Protein AF-A0A841U5E3-F1 (afdb_monomer_lite)

Secondary structure (DSSP, 8-state):
-HHHHHTS-HHHHHHHHHHHHHHHHHHHHHHHHHHHHHT--HHHHHHHHHHHHHHTTS--S-S--S--TTS-HHHHHHHHHHHHHSSSPPPHHHHHHHHHHHHHTT--HHHHHHHHHT-STT--HHHHHHHHHHHHHHS-HHHHHHHHHHHHTTT---GGG-TTS-GGGTT---HHHHHHHHHHHHHHHHHHHHHHTT-----PPPP-------SSHHHHHHHHHHHHHHHHHHHHHHHHHHHHHHHHHHHHHHHHHHHHHHHTTPPPPHHHHHHHHHHHHHHHHHHHHHHHHHHHHHHHHHHHHTT---TTHHHHHHHHHHHHHHHHHHHHHHHHHHHHHT--

Structure (mmCIF, N/CA/C/O backbone):
data_AF-A0A841U5E3-F1
#
_entry.id   AF-A0A841U5E3-F1
#
loop_
_atom_site.group_PDB
_atom_site.id
_atom_site.type_symbol
_atom_site.label_atom_id
_atom_site.label_alt_id
_atom_site.label_comp_id
_atom_site.label_asym_id
_atom_site.label_entity_id
_atom_site.label_seq_id
_atom_site.pdbx_PDB_ins_code
_atom_site.Cartn_x
_atom_site.Cartn_y
_atom_site.Cartn_z
_atom_site.occupancy
_atom_site.B_iso_or_equiv
_atom_site.auth_seq_id
_atom_site.auth_comp_id
_atom_site.auth_asym_id
_atom_site.auth_atom_id
_atom_site.pdbx_PDB_model_num
ATOM 1 N N . MET A 1 1 ? 34.697 26.092 26.178 1.00 52.22 1 MET A N 1
ATOM 2 C CA . MET A 1 1 ? 33.286 25.764 26.504 1.00 52.22 1 MET A CA 1
ATOM 3 C C . MET A 1 1 ? 33.123 25.073 27.868 1.00 52.22 1 MET A C 1
ATOM 5 O O . MET A 1 1 ? 32.213 25.434 28.601 1.00 52.22 1 MET A O 1
ATOM 9 N N . ILE A 1 2 ? 34.042 24.183 28.271 1.00 61.19 2 ILE A N 1
ATOM 10 C CA . ILE A 1 2 ? 33.990 23.406 29.532 1.00 61.19 2 ILE A CA 1
ATOM 11 C C . ILE A 1 2 ? 34.013 24.279 30.808 1.00 61.19 2 ILE A C 1
ATOM 13 O O . ILE A 1 2 ? 33.273 24.025 31.755 1.00 61.19 2 ILE A O 1
ATOM 17 N N . GLN A 1 3 ? 34.771 25.381 30.827 1.00 68.25 3 GLN A N 1
ATOM 18 C CA . GLN A 1 3 ? 34.867 26.243 32.019 1.00 68.25 3 GLN A CA 1
ATOM 19 C C . GLN A 1 3 ? 33.593 27.051 32.330 1.00 68.25 3 GLN A C 1
ATOM 21 O O . GLN A 1 3 ? 33.355 27.405 33.484 1.00 68.25 3 GLN A O 1
ATOM 26 N N . ARG A 1 4 ? 32.728 27.304 31.336 1.00 60.53 4 ARG A N 1
ATOM 27 C CA . ARG A 1 4 ? 31.440 27.995 31.550 1.00 60.53 4 ARG A CA 1
ATOM 28 C C . ARG A 1 4 ? 30.418 27.104 32.266 1.00 60.53 4 ARG A C 1
ATOM 30 O O . ARG A 1 4 ? 29.518 27.618 32.921 1.00 60.53 4 ARG A O 1
ATOM 37 N N . TRP A 1 5 ? 30.592 25.785 32.192 1.00 55.44 5 TRP A N 1
ATOM 38 C CA . TRP A 1 5 ? 29.673 24.801 32.765 1.00 55.44 5 TRP A CA 1
ATOM 39 C C . TRP A 1 5 ? 29.863 24.617 34.280 1.00 55.44 5 TRP A C 1
ATOM 41 O O . TRP A 1 5 ? 28.912 24.376 35.024 1.00 55.44 5 TRP A O 1
ATOM 51 N N . LEU A 1 6 ? 31.084 24.841 34.775 1.00 68.56 6 LEU A N 1
ATOM 52 C CA . LEU A 1 6 ? 31.412 24.697 36.195 1.00 68.56 6 LEU A CA 1
ATOM 53 C C . LEU A 1 6 ? 30.751 25.764 37.085 1.00 68.56 6 LEU A C 1
ATOM 55 O O . LEU A 1 6 ? 30.459 25.467 38.243 1.00 68.56 6 LEU A O 1
ATOM 59 N N . ARG A 1 7 ? 30.425 26.948 36.541 1.00 72.88 7 ARG A N 1
ATOM 60 C CA . ARG A 1 7 ? 29.798 28.068 37.276 1.00 72.88 7 ARG A CA 1
ATOM 61 C C . ARG A 1 7 ? 28.269 28.005 37.392 1.00 72.88 7 ARG A C 1
ATOM 63 O O . ARG A 1 7 ? 27.669 28.898 37.987 1.00 72.88 7 ARG A O 1
ATOM 70 N N . LEU A 1 8 ? 27.612 26.987 36.839 1.00 62.94 8 LEU A N 1
ATOM 71 C CA . LEU A 1 8 ? 26.162 26.841 36.986 1.00 62.94 8 LEU A CA 1
ATOM 72 C C . LEU A 1 8 ? 25.808 26.385 38.411 1.00 62.94 8 LEU A C 1
ATOM 74 O O . LEU A 1 8 ? 26.402 25.439 38.933 1.00 62.94 8 LEU A O 1
ATOM 78 N N . LYS A 1 9 ? 24.829 27.061 39.032 1.00 77.56 9 LYS A N 1
ATOM 79 C CA . LYS A 1 9 ? 24.280 26.698 40.350 1.00 77.56 9 LYS A CA 1
ATOM 80 C C . LYS A 1 9 ? 23.845 25.228 40.352 1.00 77.56 9 LYS A C 1
ATOM 82 O O . LYS A 1 9 ? 23.283 24.752 39.366 1.00 77.56 9 LYS A O 1
ATOM 87 N N . THR A 1 10 ? 24.066 24.535 41.465 1.00 74.00 10 THR A N 1
ATOM 88 C CA . THR A 1 10 ? 23.835 23.089 41.652 1.00 74.00 10 THR A CA 1
ATOM 89 C C . THR A 1 10 ? 22.442 22.637 41.209 1.00 74.00 10 THR A C 1
ATOM 91 O O . THR A 1 10 ? 22.313 21.594 40.577 1.00 74.00 10 THR A O 1
ATOM 94 N N . TRP A 1 11 ? 21.418 23.467 41.417 1.00 54.03 11 TRP A N 1
ATOM 95 C CA . TRP A 1 11 ? 20.050 23.173 40.982 1.00 54.03 11 TRP A CA 1
ATOM 96 C C . TRP A 1 11 ? 19.881 23.126 39.450 1.00 54.03 11 TRP A C 1
ATOM 98 O O . TRP A 1 11 ? 19.191 22.254 38.936 1.00 54.03 11 TRP A O 1
ATOM 108 N N . LYS A 1 12 ? 20.597 23.974 38.694 1.00 60.25 12 LYS A N 1
ATOM 109 C CA . LYS A 1 12 ? 20.579 23.939 37.219 1.00 60.25 12 LYS A CA 1
ATOM 110 C C . LYS A 1 12 ? 21.328 22.729 36.651 1.00 60.25 12 LYS A C 1
ATOM 112 O O . LYS A 1 12 ? 21.011 22.277 35.561 1.00 60.25 12 LYS A O 1
ATOM 117 N N . LYS A 1 13 ? 22.310 22.179 37.375 1.00 67.56 13 LYS A N 1
ATOM 118 C CA . LYS A 1 13 ? 23.004 20.944 36.959 1.00 67.56 13 LYS A CA 1
ATOM 119 C C . LYS A 1 13 ? 22.079 19.724 37.060 1.00 67.56 13 LYS A C 1
ATOM 121 O O . LYS A 1 13 ? 22.126 18.857 36.195 1.00 67.56 13 LYS A O 1
ATOM 126 N N . TRP A 1 14 ? 21.190 19.707 38.055 1.00 68.94 14 TRP A N 1
ATOM 127 C CA . TRP A 1 14 ? 20.169 18.668 38.214 1.00 68.94 14 TRP A CA 1
ATOM 128 C C . TRP A 1 14 ? 19.092 18.710 37.121 1.00 68.94 14 TRP A C 1
ATOM 130 O O . TRP A 1 14 ? 18.753 17.670 36.564 1.00 68.94 14 TRP A O 1
ATOM 140 N N . THR A 1 15 ? 18.603 19.897 36.743 1.00 64.69 15 THR A N 1
ATOM 141 C CA . THR A 1 15 ? 17.564 20.013 35.701 1.00 64.69 15 THR A CA 1
ATOM 142 C C . THR A 1 15 ? 18.056 19.576 34.319 1.00 64.69 15 THR A C 1
ATOM 144 O O . THR A 1 15 ? 17.307 18.928 33.593 1.00 64.69 15 THR A O 1
ATOM 147 N N . PHE A 1 16 ? 19.319 19.851 33.964 1.00 65.50 16 PHE A N 1
ATOM 148 C CA . PHE A 1 16 ? 19.911 19.351 32.714 1.00 65.50 16 PHE A CA 1
ATOM 149 C C . PHE A 1 16 ? 20.134 17.830 32.722 1.00 65.50 16 PHE A C 1
ATOM 151 O O . PHE A 1 16 ? 19.947 17.192 31.689 1.00 65.50 16 PHE A O 1
ATOM 158 N N . GLY A 1 17 ? 20.477 17.236 33.871 1.00 72.69 17 GLY A N 1
ATOM 159 C CA . GLY A 1 17 ? 20.612 15.780 34.000 1.00 72.69 17 GLY A CA 1
ATOM 160 C C . GLY A 1 17 ? 19.279 15.046 33.826 1.00 72.69 17 GLY A C 1
ATOM 161 O O . GLY A 1 17 ? 19.200 14.080 33.072 1.00 72.69 17 GLY A O 1
ATOM 162 N N . ILE A 1 18 ? 18.215 15.550 34.460 1.00 70.62 18 ILE A N 1
ATOM 163 C CA . ILE A 1 18 ? 16.866 14.969 34.358 1.00 70.62 18 ILE A CA 1
ATOM 164 C C . ILE A 1 18 ? 16.288 15.166 32.950 1.00 70.62 18 ILE A C 1
ATOM 166 O O . ILE A 1 18 ? 15.746 14.226 32.377 1.00 70.62 18 ILE A O 1
ATOM 170 N N . SER A 1 19 ? 16.457 16.352 32.355 1.00 59.66 19 SER A N 1
ATOM 171 C CA . SER A 1 19 ? 16.044 16.621 30.970 1.00 59.66 19 SER A CA 1
ATOM 172 C C . SER A 1 19 ? 16.720 15.675 29.968 1.00 59.66 19 SER A C 1
ATOM 174 O O . SER A 1 19 ? 16.049 15.170 29.069 1.00 59.66 19 SER A O 1
ATOM 176 N N . GLY A 1 20 ? 18.014 15.384 30.146 1.00 77.62 20 GLY A N 1
ATOM 177 C CA . GLY A 1 20 ? 18.736 14.423 29.309 1.00 77.62 20 GLY A CA 1
ATOM 178 C C . GLY A 1 20 ? 18.230 12.987 29.468 1.00 77.62 20 GLY A C 1
ATOM 179 O O . GLY A 1 20 ? 18.060 12.289 28.472 1.00 77.62 20 GLY A O 1
ATOM 180 N N . LEU A 1 21 ? 17.927 12.561 30.700 1.00 75.31 21 LEU A N 1
ATOM 181 C CA . LEU A 1 21 ? 17.380 11.228 30.975 1.00 75.31 21 LEU A CA 1
ATOM 182 C C . LEU A 1 21 ? 15.982 11.047 30.359 1.00 75.31 21 LEU A C 1
ATOM 184 O O . LEU A 1 21 ? 15.714 10.021 29.740 1.00 75.31 21 LEU A O 1
ATOM 188 N N . ILE A 1 22 ? 15.113 12.059 30.473 1.00 70.75 22 ILE A N 1
ATOM 189 C CA . ILE A 1 22 ? 13.768 12.040 29.878 1.00 70.75 22 ILE A CA 1
ATOM 190 C C . ILE A 1 22 ? 13.859 11.960 28.351 1.00 70.75 22 ILE A C 1
ATOM 192 O O . ILE A 1 22 ? 13.162 11.147 27.751 1.00 70.75 22 ILE A O 1
ATOM 196 N N . ALA A 1 23 ? 14.748 12.735 27.719 1.00 75.62 23 ALA A N 1
ATOM 197 C CA . ALA A 1 23 ? 14.950 12.677 26.271 1.00 75.62 23 ALA A CA 1
ATOM 198 C C . ALA A 1 23 ? 15.438 11.292 25.804 1.00 75.62 23 ALA A C 1
ATOM 200 O O . ALA A 1 23 ? 14.992 10.800 24.769 1.00 75.62 23 ALA A O 1
ATOM 201 N N . LEU A 1 24 ? 16.306 10.637 26.582 1.00 81.25 24 LEU A N 1
ATOM 202 C CA . LEU A 1 24 ? 16.831 9.305 26.271 1.00 81.25 24 LEU A CA 1
ATOM 203 C C . LEU A 1 24 ? 15.755 8.217 26.432 1.00 81.25 24 LEU A C 1
ATOM 205 O O . LEU A 1 24 ? 15.632 7.355 25.566 1.00 81.25 24 LEU A O 1
ATOM 209 N N . ILE A 1 25 ? 14.919 8.300 27.474 1.00 80.69 25 ILE A N 1
ATOM 210 C CA . ILE A 1 25 ? 13.751 7.419 27.655 1.00 80.69 25 ILE A CA 1
ATOM 211 C C . ILE A 1 25 ? 12.755 7.604 26.506 1.00 80.69 25 ILE A C 1
ATOM 213 O O . ILE A 1 25 ? 12.271 6.618 25.959 1.00 80.69 25 ILE A O 1
ATOM 217 N N . PHE A 1 26 ? 12.485 8.846 26.096 1.00 75.69 26 PHE A N 1
ATOM 218 C CA . PHE A 1 26 ? 11.591 9.123 24.971 1.00 75.69 26 PHE A CA 1
ATOM 219 C C . PHE A 1 26 ? 12.136 8.536 23.665 1.00 75.69 26 PHE A C 1
ATOM 221 O O . PHE A 1 26 ? 11.398 7.909 22.912 1.00 75.69 26 PHE A O 1
ATOM 228 N N . LEU A 1 27 ? 13.444 8.661 23.424 1.00 78.25 27 LEU A N 1
ATOM 229 C CA . LEU A 1 27 ? 14.106 8.092 22.252 1.00 78.25 27 LEU A CA 1
ATOM 230 C C . LEU A 1 27 ? 14.071 6.554 22.275 1.00 78.25 27 LEU A C 1
ATOM 232 O O . LEU A 1 27 ? 13.813 5.937 21.244 1.00 78.25 27 LEU A O 1
ATOM 236 N N . PHE A 1 28 ? 14.235 5.933 23.447 1.00 82.19 28 PHE A N 1
ATOM 237 C CA . PHE A 1 28 ? 14.100 4.485 23.614 1.00 82.19 28 PHE A CA 1
ATOM 238 C C . PHE A 1 28 ? 12.657 4.010 23.398 1.00 82.19 28 PHE A C 1
ATOM 240 O O . PHE A 1 28 ? 12.450 3.007 22.725 1.00 82.19 28 PHE A O 1
ATOM 247 N N . LEU A 1 29 ? 11.657 4.746 23.897 1.00 71.06 29 LEU A N 1
ATOM 248 C CA . LEU A 1 29 ? 10.241 4.453 23.657 1.00 71.06 29 LEU A CA 1
ATOM 249 C C . LEU A 1 29 ? 9.882 4.585 22.176 1.00 71.06 29 LEU A C 1
ATOM 251 O O . LEU A 1 29 ? 9.187 3.722 21.658 1.00 71.06 29 LEU A O 1
ATOM 255 N N . VAL A 1 30 ? 10.392 5.603 21.477 1.00 69.19 30 VAL A N 1
ATOM 256 C CA . VAL A 1 30 ? 10.184 5.773 20.030 1.00 69.19 30 VAL A CA 1
ATOM 257 C C . VAL A 1 30 ? 10.854 4.645 19.242 1.00 69.19 30 VAL A C 1
ATOM 259 O O . VAL A 1 30 ? 10.220 4.076 18.359 1.00 69.19 30 VAL A O 1
ATOM 262 N N . ILE A 1 31 ? 12.095 4.263 19.573 1.00 73.50 31 ILE A N 1
ATOM 263 C CA . ILE A 1 31 ? 12.766 3.109 18.949 1.00 73.50 31 ILE A CA 1
ATOM 264 C C . ILE A 1 31 ? 11.992 1.819 19.227 1.00 73.50 31 ILE A C 1
ATOM 266 O O . ILE A 1 31 ? 11.755 1.048 18.303 1.00 73.50 31 ILE A O 1
ATOM 270 N N . PHE A 1 32 ? 11.562 1.599 20.471 1.00 73.50 32 PHE A N 1
ATOM 271 C CA . PHE A 1 32 ? 10.773 0.436 20.861 1.00 73.50 32 PHE A CA 1
ATOM 272 C C . PHE A 1 32 ? 9.432 0.394 20.128 1.00 73.50 32 PHE A C 1
ATOM 274 O O . PHE A 1 32 ? 9.034 -0.669 19.677 1.00 73.50 32 PHE A O 1
ATOM 281 N N . PHE A 1 33 ? 8.756 1.531 19.946 1.00 61.09 33 PHE A N 1
ATOM 282 C CA . PHE A 1 33 ? 7.486 1.603 19.224 1.00 61.09 33 PHE A CA 1
ATOM 283 C C . PHE A 1 33 ? 7.669 1.389 17.717 1.00 61.09 33 PHE A C 1
ATOM 285 O O . PHE A 1 33 ? 6.914 0.635 17.118 1.00 61.09 33 PHE A O 1
ATOM 292 N N . ILE A 1 34 ? 8.711 1.972 17.109 1.00 57.03 34 ILE A N 1
ATOM 293 C CA . ILE A 1 34 ? 9.091 1.700 15.711 1.00 57.03 34 ILE A CA 1
ATOM 294 C C . ILE A 1 34 ? 9.432 0.216 15.527 1.00 57.03 34 ILE A C 1
ATOM 296 O O . ILE A 1 34 ? 9.079 -0.368 14.505 1.00 57.03 34 ILE A O 1
ATOM 300 N N . TYR A 1 35 ? 10.088 -0.397 16.514 1.00 67.62 35 TYR A N 1
ATOM 301 C CA . TYR A 1 35 ? 10.357 -1.830 16.530 1.00 67.62 35 TYR A CA 1
ATOM 302 C C . TYR A 1 35 ? 9.049 -2.629 16.628 1.00 67.62 35 TYR A C 1
ATOM 304 O O . TYR A 1 35 ? 8.782 -3.440 15.755 1.00 67.62 35 TYR A O 1
ATOM 312 N N . ARG A 1 36 ? 8.174 -2.313 17.593 1.00 61.09 36 ARG A N 1
ATOM 313 C CA . ARG A 1 36 ? 6.872 -2.972 17.819 1.00 61.09 36 ARG A CA 1
ATOM 314 C C . ARG A 1 36 ? 5.920 -2.879 16.629 1.00 61.09 36 ARG A C 1
ATOM 316 O O . ARG A 1 36 ? 5.204 -3.830 16.358 1.00 61.09 36 ARG A O 1
ATOM 323 N N . VAL A 1 37 ? 5.889 -1.739 15.939 1.00 52.59 37 VAL A N 1
ATOM 324 C CA . VAL A 1 37 ? 5.045 -1.531 14.751 1.00 52.59 37 VAL A CA 1
ATOM 325 C C . VAL A 1 37 ? 5.617 -2.259 13.533 1.00 52.59 37 VAL A C 1
ATOM 327 O O . VAL A 1 37 ? 4.855 -2.724 12.693 1.00 52.59 37 VAL A O 1
ATOM 330 N N . LYS A 1 38 ? 6.944 -2.425 13.452 1.00 54.72 38 LYS A N 1
ATOM 331 C CA . LYS A 1 38 ? 7.572 -3.310 12.459 1.00 54.72 38 LYS A CA 1
ATOM 332 C C . LYS A 1 38 ? 7.410 -4.797 12.776 1.00 54.72 38 LYS A C 1
ATOM 334 O O . LYS A 1 38 ? 7.544 -5.603 11.865 1.00 54.72 38 LYS A O 1
ATOM 339 N N . THR A 1 39 ? 7.139 -5.148 14.030 1.00 52.00 39 THR A N 1
ATOM 340 C CA . THR A 1 39 ? 6.925 -6.524 14.490 1.00 52.00 39 THR A CA 1
ATOM 341 C C . THR A 1 39 ? 5.461 -6.757 14.864 1.00 52.00 39 THR A C 1
ATOM 343 O O . THR A 1 39 ? 5.170 -7.263 15.948 1.00 52.00 39 THR A O 1
ATOM 346 N N . VAL A 1 40 ? 4.516 -6.401 13.987 1.00 59.00 40 VAL A N 1
ATOM 347 C CA . VAL A 1 40 ? 3.351 -7.290 13.856 1.00 59.00 40 VAL A CA 1
ATOM 348 C C . VAL A 1 40 ? 3.963 -8.595 13.363 1.00 59.00 40 VAL A C 1
ATOM 350 O O . VAL A 1 40 ? 4.380 -8.671 12.207 1.00 59.00 40 VAL A O 1
ATOM 353 N N . ASP A 1 41 ? 4.216 -9.527 14.282 1.00 68.06 41 ASP A N 1
ATOM 354 C CA . ASP A 1 41 ? 4.971 -10.734 13.980 1.00 68.06 41 ASP A CA 1
ATOM 355 C C . ASP A 1 41 ? 4.113 -11.569 13.034 1.00 68.06 41 ASP A C 1
ATOM 357 O O . ASP A 1 41 ? 3.190 -12.265 13.445 1.00 68.06 41 ASP A O 1
ATOM 361 N N . LEU A 1 42 ? 4.411 -11.488 11.734 1.00 78.44 42 LEU A N 1
ATOM 362 C CA . LEU A 1 42 ? 3.838 -12.389 10.733 1.00 78.44 42 LEU A CA 1
ATOM 363 C C . LEU A 1 42 ? 4.006 -13.843 11.186 1.00 78.44 42 LEU A C 1
ATOM 365 O O . LEU A 1 42 ? 3.138 -14.668 10.939 1.00 78.44 42 LEU A O 1
ATOM 369 N N . ASP A 1 43 ? 5.095 -14.125 11.905 1.00 78.56 43 ASP A N 1
ATOM 370 C CA . ASP A 1 43 ? 5.373 -15.424 12.498 1.00 78.56 43 ASP A CA 1
ATOM 371 C C . ASP A 1 43 ? 4.360 -15.781 13.621 1.00 78.56 43 ASP A C 1
ATOM 373 O O . ASP A 1 43 ? 3.972 -16.942 13.725 1.00 78.56 43 ASP A O 1
ATOM 377 N N . GLU A 1 44 ? 3.861 -14.816 14.409 1.00 83.31 44 GLU A N 1
ATOM 378 C CA . GLU A 1 44 ? 2.793 -15.014 15.410 1.00 83.31 44 GLU A CA 1
ATOM 379 C C . GLU A 1 44 ? 1.436 -15.259 14.739 1.00 83.31 44 GLU A C 1
ATOM 381 O O . GLU A 1 44 ? 0.748 -16.211 15.106 1.00 83.31 44 GLU A O 1
ATOM 386 N N . ILE A 1 45 ? 1.089 -14.474 13.710 1.00 78.94 45 ILE A N 1
ATOM 387 C CA . ILE A 1 45 ? -0.135 -14.672 12.912 1.00 78.94 45 ILE A CA 1
ATOM 388 C C . ILE A 1 45 ? -0.119 -16.072 12.277 1.00 78.94 45 ILE A C 1
ATOM 390 O O . ILE A 1 45 ? -1.051 -16.857 12.449 1.00 78.94 45 ILE A O 1
ATOM 394 N N . ILE A 1 46 ? 0.974 -16.438 11.600 1.00 80.88 46 ILE A N 1
ATOM 395 C CA . ILE A 1 46 ? 1.132 -17.763 10.984 1.00 80.88 46 ILE A CA 1
ATOM 396 C C . ILE A 1 46 ? 1.046 -18.869 12.046 1.00 80.88 46 ILE A C 1
ATOM 398 O O . ILE A 1 46 ? 0.349 -19.864 11.840 1.00 80.88 46 ILE A O 1
ATOM 402 N N . ALA A 1 47 ? 1.720 -18.713 13.190 1.00 83.50 47 ALA A N 1
ATOM 403 C CA . ALA A 1 47 ? 1.688 -19.704 14.263 1.00 83.50 47 ALA A CA 1
ATOM 404 C C . ALA A 1 47 ? 0.275 -19.893 14.835 1.00 83.50 47 ALA A C 1
ATOM 406 O O . ALA A 1 47 ? -0.171 -21.032 14.986 1.00 83.50 47 ALA A O 1
ATOM 407 N N . LYS A 1 48 ? -0.448 -18.798 15.096 1.00 84.25 48 LYS A N 1
ATOM 408 C CA . LYS A 1 48 ? -1.830 -18.811 15.588 1.00 84.25 48 LYS A CA 1
ATOM 409 C C . LYS A 1 48 ? -2.752 -19.596 14.648 1.00 84.25 48 LYS A C 1
ATOM 411 O O . LYS A 1 48 ? -3.479 -20.484 15.097 1.00 84.25 48 LYS A O 1
ATOM 416 N N . HIS A 1 49 ? -2.674 -19.343 13.341 1.00 80.00 49 HIS A N 1
ATOM 417 C CA . HIS A 1 49 ? -3.537 -20.010 12.359 1.00 80.00 49 HIS A CA 1
ATOM 418 C C . HIS A 1 49 ? -3.148 -21.463 12.074 1.00 80.00 49 HIS A C 1
ATOM 420 O O . HIS A 1 49 ? -4.023 -22.317 11.896 1.00 80.00 49 HIS A O 1
ATOM 426 N N . ASN A 1 50 ? -1.856 -21.788 12.113 1.00 79.06 50 ASN A N 1
ATOM 427 C CA . ASN A 1 50 ? -1.400 -23.167 11.942 1.00 79.06 50 ASN A CA 1
ATOM 428 C C . ASN A 1 50 ? -1.837 -24.068 13.112 1.00 79.06 50 ASN A C 1
ATOM 430 O O . ASN A 1 50 ? -2.178 -25.229 12.892 1.00 79.06 50 ASN A O 1
ATOM 434 N N . VAL A 1 51 ? -1.876 -23.541 14.343 1.00 77.44 51 VAL A N 1
ATOM 435 C CA . VAL A 1 51 ? -2.348 -24.284 15.527 1.00 77.44 51 VAL A CA 1
ATOM 436 C C . VAL A 1 51 ? -3.862 -24.517 15.470 1.00 77.44 51 VAL A C 1
ATOM 438 O O . VAL A 1 51 ? -4.317 -25.637 15.704 1.00 77.44 51 VAL A O 1
ATOM 441 N N . ASN A 1 52 ? -4.643 -23.504 15.086 1.00 65.25 52 ASN A N 1
ATOM 442 C CA . ASN A 1 52 ? -6.104 -23.614 15.007 1.00 65.25 52 ASN A CA 1
ATOM 443 C C . ASN A 1 52 ? -6.576 -24.556 13.888 1.00 65.25 52 ASN A C 1
ATOM 445 O O . ASN A 1 52 ? -7.572 -25.260 14.054 1.00 65.25 52 ASN A O 1
ATOM 449 N N . THR A 1 53 ? -5.835 -24.635 12.779 1.00 63.78 53 THR A N 1
ATOM 450 C CA . THR A 1 53 ? -6.135 -25.569 11.679 1.00 63.78 53 THR A CA 1
ATOM 451 C C . THR A 1 53 ? -6.015 -27.035 12.119 1.00 63.78 53 THR A C 1
ATOM 453 O O . THR A 1 53 ? -6.760 -27.883 11.637 1.00 63.78 53 THR A O 1
ATOM 456 N N . ALA A 1 54 ? -5.122 -27.345 13.066 1.00 63.09 54 ALA A N 1
ATOM 457 C CA . ALA A 1 54 ? -4.938 -28.703 13.579 1.00 63.09 54 ALA A CA 1
ATOM 458 C C . ALA A 1 54 ? -5.966 -29.109 14.656 1.00 63.09 54 ALA A C 1
ATOM 460 O O . ALA A 1 54 ? -6.151 -30.302 14.891 1.00 63.09 54 ALA A O 1
ATOM 461 N N . ALA A 1 55 ? -6.621 -28.143 15.310 1.00 61.59 55 ALA A N 1
ATOM 462 C CA . ALA A 1 55 ? -7.514 -28.388 16.446 1.00 61.59 55 ALA A CA 1
ATOM 463 C C . ALA A 1 55 ? -9.015 -28.445 16.084 1.00 61.59 55 ALA A C 1
ATOM 465 O O . ALA A 1 55 ? -9.792 -29.022 16.836 1.00 61.59 55 ALA A O 1
ATOM 466 N N . ASN A 1 56 ? -9.435 -27.894 14.939 1.00 53.12 56 ASN A N 1
ATOM 467 C CA . ASN A 1 56 ? -10.853 -27.660 14.611 1.00 53.12 56 ASN A CA 1
ATOM 468 C C . ASN A 1 56 ? -11.505 -28.710 13.683 1.00 53.12 56 ASN A C 1
ATOM 470 O O . ASN A 1 56 ? -12.191 -28.350 12.726 1.00 53.12 56 ASN A O 1
ATOM 474 N N . ILE A 1 57 ? -11.326 -30.011 13.945 1.00 54.66 57 ILE A N 1
ATOM 475 C CA . ILE A 1 57 ? -12.061 -31.063 13.202 1.00 54.66 57 ILE A CA 1
ATOM 476 C C . ILE A 1 57 ? -13.344 -31.525 13.922 1.00 54.66 57 ILE A C 1
ATOM 478 O O . ILE A 1 57 ? -14.216 -32.098 13.276 1.00 54.66 57 ILE A O 1
ATOM 482 N N . GLU A 1 58 ? -13.555 -31.209 15.201 1.00 54.75 58 GLU A N 1
ATOM 483 C CA . GLU A 1 58 ? -14.749 -31.659 15.934 1.00 54.75 58 GLU A CA 1
ATOM 484 C C . GLU A 1 58 ? -15.189 -30.622 16.983 1.00 54.75 58 GLU A C 1
ATOM 486 O O . GLU A 1 58 ? -14.777 -30.735 18.130 1.00 54.75 58 GLU A O 1
ATOM 491 N N . ASP A 1 59 ? -16.003 -29.611 16.639 1.00 46.81 59 ASP A N 1
ATOM 492 C CA . ASP A 1 59 ? -16.884 -29.005 17.657 1.00 46.81 59 ASP A CA 1
ATOM 493 C C . ASP A 1 59 ? -18.083 -28.218 17.094 1.00 46.81 59 ASP A C 1
ATOM 495 O O . ASP A 1 59 ? -18.050 -27.648 16.003 1.00 46.81 59 ASP A O 1
ATOM 499 N N . ASP A 1 60 ? -19.145 -28.245 17.892 1.00 50.75 60 ASP A N 1
ATOM 500 C CA . ASP A 1 60 ? -20.556 -27.960 17.641 1.00 50.75 60 ASP A CA 1
ATOM 501 C C . ASP A 1 60 ? -20.859 -26.456 17.433 1.00 50.75 60 ASP A C 1
ATOM 503 O O . ASP A 1 60 ? -20.460 -25.588 18.215 1.00 50.75 60 ASP A O 1
ATOM 507 N N . SER A 1 61 ? -21.580 -26.119 16.359 1.00 50.56 61 SER A N 1
ATOM 508 C CA . SER A 1 61 ? -21.635 -24.773 15.765 1.00 50.56 61 SER A CA 1
ATOM 509 C C . SER A 1 61 ? -22.698 -23.819 16.339 1.00 50.56 61 SER A C 1
ATOM 511 O O . SER A 1 61 ? -23.242 -23.020 15.576 1.00 50.56 61 SER A O 1
ATOM 513 N N . ASP A 1 62 ? -23.038 -23.879 17.632 1.00 54.03 62 ASP A N 1
ATOM 514 C CA . ASP A 1 62 ? -24.277 -23.225 18.113 1.00 54.03 62 ASP A CA 1
ATOM 515 C C . ASP A 1 62 ? -24.146 -22.250 19.303 1.00 54.03 62 ASP A C 1
ATOM 517 O O . ASP A 1 62 ? -25.146 -21.917 19.933 1.00 54.03 62 ASP A O 1
ATOM 521 N N . SER A 1 63 ? -22.949 -21.745 19.655 1.00 49.81 63 SER A N 1
ATOM 522 C CA . SER A 1 63 ? -22.822 -20.971 20.916 1.00 49.81 63 SER A CA 1
ATOM 523 C C . SER A 1 63 ? -21.918 -19.730 20.975 1.00 49.81 63 SER A C 1
ATOM 525 O O . SER A 1 63 ? -21.545 -19.323 22.076 1.00 49.81 63 SER A O 1
ATOM 527 N N . LYS A 1 64 ? -21.607 -19.036 19.870 1.00 51.16 64 LYS A N 1
ATOM 528 C CA . LYS A 1 64 ? -20.931 -17.719 19.960 1.00 51.16 64 LYS A CA 1
ATOM 529 C C . LYS A 1 64 ? -21.410 -16.724 18.904 1.00 51.16 64 LYS A C 1
ATOM 531 O O . LYS A 1 64 ? -20.896 -16.706 17.795 1.00 51.16 64 LYS A O 1
ATOM 536 N N . LYS A 1 65 ? -22.371 -15.870 19.274 1.00 52.16 65 LYS A N 1
ATOM 537 C CA . LYS A 1 65 ? -22.819 -14.723 18.459 1.00 52.16 65 LYS A CA 1
ATOM 538 C C . LYS A 1 65 ? -22.586 -13.344 19.093 1.00 52.16 65 LYS A C 1
ATOM 540 O O . LYS A 1 65 ? -22.840 -12.346 18.437 1.00 52.16 65 LYS A O 1
ATOM 545 N N . ASP A 1 66 ? -22.051 -13.270 20.314 1.00 54.22 66 ASP A N 1
ATOM 546 C CA . ASP A 1 66 ? -22.057 -12.019 21.097 1.00 54.22 66 ASP A CA 1
ATOM 547 C C . ASP A 1 66 ? -20.672 -11.389 21.344 1.00 54.22 66 ASP A C 1
ATOM 549 O O . ASP A 1 66 ? -20.517 -10.578 22.255 1.00 54.22 66 ASP A O 1
ATOM 553 N N . GLN A 1 67 ? -19.645 -11.726 20.553 1.00 52.81 67 GLN A N 1
ATOM 554 C CA . GLN A 1 67 ? -18.281 -11.205 20.759 1.00 52.81 67 GLN A CA 1
ATOM 555 C C . GLN A 1 67 ? -17.736 -10.327 19.614 1.00 52.81 67 GLN A C 1
ATOM 557 O O . GLN A 1 67 ? -16.529 -10.156 19.501 1.00 52.81 67 GLN A O 1
ATOM 562 N N . ASP A 1 68 ? -18.617 -9.725 18.806 1.00 54.62 68 ASP A N 1
ATOM 563 C CA . ASP A 1 68 ? -18.267 -9.028 17.549 1.00 54.62 68 ASP A CA 1
ATOM 564 C C . ASP A 1 68 ? -18.068 -7.494 17.666 1.00 54.62 68 ASP A C 1
ATOM 566 O O . ASP A 1 68 ? -17.927 -6.788 16.670 1.00 54.62 68 ASP A O 1
ATOM 570 N N . SER A 1 69 ? -18.048 -6.915 18.872 1.00 58.31 69 SER A N 1
ATOM 571 C CA . SER A 1 69 ? -18.172 -5.453 19.038 1.00 58.31 69 SER A CA 1
ATOM 572 C C . SER A 1 69 ? -16.899 -4.622 18.804 1.00 58.31 69 SER A C 1
ATOM 574 O O . SER A 1 69 ? -16.916 -3.424 19.074 1.00 58.31 69 SER A O 1
ATOM 576 N N . ASN A 1 70 ? -15.787 -5.212 18.354 1.00 69.62 70 ASN A N 1
ATOM 577 C CA . ASN A 1 70 ? -14.502 -4.498 18.249 1.00 69.62 70 ASN A CA 1
ATOM 578 C C . ASN A 1 70 ? -13.992 -4.296 16.816 1.00 69.62 70 ASN A C 1
ATOM 580 O O . ASN A 1 70 ? -12.872 -3.811 16.638 1.00 69.62 70 ASN A O 1
ATOM 584 N N . ILE A 1 71 ? -14.784 -4.627 15.794 1.00 73.31 71 ILE A N 1
ATOM 585 C CA . ILE A 1 71 ? -14.381 -4.404 14.403 1.00 73.31 71 ILE A CA 1
ATOM 586 C C . ILE A 1 71 ? -14.516 -2.912 14.076 1.00 73.31 71 ILE A C 1
ATOM 588 O O . ILE A 1 71 ? -15.596 -2.345 14.234 1.00 73.31 71 ILE A O 1
ATOM 592 N N . PRO A 1 72 ? -13.453 -2.244 13.592 1.00 73.38 72 PRO A N 1
ATOM 593 C CA . PRO A 1 72 ? -13.573 -0.898 13.053 1.00 73.38 72 PRO A CA 1
ATOM 594 C C . PRO A 1 72 ? -14.645 -0.833 11.961 1.00 73.38 72 PRO A C 1
ATOM 596 O O . PRO A 1 72 ? -14.582 -1.619 11.019 1.00 73.38 72 PRO A O 1
ATOM 599 N N . ASN A 1 73 ? -15.540 0.161 11.994 1.00 75.69 73 ASN A N 1
ATOM 600 C CA . ASN A 1 73 ? -16.583 0.357 10.965 1.00 75.69 73 ASN A CA 1
ATOM 601 C C . ASN A 1 73 ? -16.032 0.373 9.518 1.00 75.69 73 ASN A C 1
ATOM 603 O O . ASN A 1 73 ? -16.760 0.104 8.567 1.00 75.69 73 ASN A O 1
ATOM 607 N N . LEU A 1 74 ? -14.730 0.653 9.333 1.00 72.56 74 LEU A N 1
ATOM 608 C CA . LEU A 1 74 ? -14.048 0.539 8.037 1.00 72.56 74 LEU A CA 1
ATOM 609 C C . LEU A 1 74 ? -14.127 -0.866 7.433 1.00 72.56 74 LEU A C 1
ATOM 611 O O . LEU A 1 74 ? -14.210 -1.016 6.216 1.00 72.56 74 LEU A O 1
ATOM 615 N N . LEU A 1 75 ? -14.005 -1.878 8.288 1.00 81.44 75 LEU A N 1
ATOM 616 C CA . LEU A 1 75 ? -13.922 -3.275 7.896 1.00 81.44 75 LEU A CA 1
ATOM 617 C C . LEU A 1 75 ? -15.298 -3.922 7.832 1.00 81.44 75 LEU A C 1
ATOM 619 O O . LEU A 1 75 ? -15.408 -4.944 7.180 1.00 81.44 75 LEU A O 1
ATOM 623 N N . GLU A 1 76 ? -16.341 -3.316 8.404 1.00 85.69 76 GLU A N 1
ATOM 624 C CA . GLU A 1 76 ? -17.692 -3.886 8.440 1.00 85.69 76 GLU A CA 1
ATOM 625 C C . GLU A 1 76 ? -18.211 -4.232 7.036 1.00 85.69 76 GLU A C 1
ATOM 627 O O . GLU A 1 76 ? -18.555 -5.379 6.775 1.00 85.69 76 GLU A O 1
ATOM 632 N N . LYS A 1 77 ? -18.163 -3.289 6.084 1.00 87.12 77 LYS A N 1
ATOM 633 C CA . LYS A 1 77 ? -18.616 -3.545 4.702 1.00 87.12 77 LYS A CA 1
ATOM 634 C C . LYS A 1 77 ? -17.731 -4.549 3.947 1.00 87.12 77 LYS A C 1
ATOM 636 O O . LYS A 1 77 ? -18.278 -5.468 3.336 1.00 87.12 77 LYS A O 1
ATOM 641 N N . PRO A 1 78 ? -16.386 -4.413 3.930 1.00 87.88 78 PRO A N 1
ATOM 642 C CA . PRO A 1 78 ? -15.521 -5.440 3.350 1.00 87.88 78 PRO A CA 1
ATOM 643 C C . PRO A 1 78 ? -15.718 -6.821 3.977 1.00 87.88 78 PRO A C 1
ATOM 645 O O . PRO A 1 78 ? -15.692 -7.809 3.250 1.00 87.88 78 PRO A O 1
ATOM 648 N N . LEU A 1 79 ? -15.934 -6.887 5.291 1.00 90.31 79 LEU A N 1
ATOM 649 C CA . LEU A 1 79 ? -16.135 -8.119 6.041 1.00 90.31 79 LEU A CA 1
ATOM 650 C C . LEU A 1 79 ? -17.489 -8.751 5.734 1.00 90.31 79 LEU A C 1
ATOM 652 O O . LEU A 1 79 ? -17.537 -9.941 5.466 1.00 90.31 79 LEU A O 1
ATOM 656 N N . GLU A 1 80 ? -18.572 -7.974 5.686 1.00 90.50 80 GLU A N 1
ATOM 657 C CA . GLU A 1 80 ? -19.892 -8.448 5.255 1.00 90.50 80 GLU A CA 1
ATOM 658 C C . GLU A 1 80 ? -19.823 -9.023 3.834 1.00 90.50 80 GLU A C 1
ATOM 660 O O . GLU A 1 80 ? -20.304 -10.127 3.568 1.00 90.50 80 GLU A O 1
ATOM 665 N N . LYS A 1 81 ? -19.129 -8.325 2.926 1.00 89.31 81 LYS A N 1
ATOM 666 C CA . LYS A 1 81 ? -18.893 -8.821 1.568 1.00 89.31 81 LYS A CA 1
ATOM 667 C C . LYS A 1 81 ? -18.044 -10.092 1.575 1.00 89.31 81 LYS A C 1
ATOM 669 O O . LYS A 1 81 ? -18.360 -11.028 0.851 1.00 89.31 81 LYS A O 1
ATOM 674 N N . ALA A 1 82 ? -16.987 -10.159 2.377 1.00 90.19 82 ALA A N 1
ATOM 675 C CA . ALA A 1 82 ? -16.143 -11.345 2.463 1.00 90.19 82 ALA A CA 1
ATOM 676 C C . ALA A 1 82 ? -16.906 -12.549 3.043 1.00 90.19 82 ALA A C 1
ATOM 678 O O . ALA A 1 82 ? -16.837 -13.630 2.464 1.00 90.19 82 ALA A O 1
ATOM 679 N N . ASN A 1 83 ? -17.721 -12.332 4.078 1.00 91.56 83 ASN A N 1
ATOM 680 C CA . ASN A 1 83 ? -18.636 -13.318 4.656 1.00 91.56 83 ASN A CA 1
ATOM 681 C C . ASN A 1 83 ? -19.659 -13.825 3.637 1.00 91.56 83 ASN A C 1
ATOM 683 O O . ASN A 1 83 ? -20.017 -14.995 3.662 1.00 91.56 83 ASN A O 1
ATOM 687 N N . SER A 1 84 ? -20.107 -12.979 2.702 1.00 91.00 84 SER A N 1
ATOM 688 C CA . SER A 1 84 ? -21.012 -13.411 1.625 1.00 91.00 84 SER A CA 1
ATOM 689 C C . SER A 1 84 ? -20.348 -14.354 0.609 1.00 91.00 84 SER A C 1
ATOM 691 O O . SER A 1 84 ? -21.037 -15.040 -0.143 1.00 91.00 84 SER A O 1
ATOM 693 N N . LEU A 1 85 ? -19.011 -14.381 0.567 1.00 87.56 85 LEU A N 1
ATOM 694 C CA . LEU A 1 85 ? -18.229 -15.195 -0.360 1.00 87.56 85 LEU A CA 1
ATOM 695 C C . LEU A 1 85 ? -17.732 -16.503 0.266 1.00 87.56 85 LEU A C 1
ATOM 697 O O . LEU A 1 85 ? -17.208 -17.345 -0.469 1.00 87.56 85 LEU A O 1
ATOM 701 N N . THR A 1 86 ? -17.851 -16.679 1.582 1.00 89.19 86 THR A N 1
ATOM 702 C CA . THR A 1 86 ? -17.345 -17.834 2.336 1.00 89.19 86 THR A CA 1
ATOM 703 C C . THR A 1 86 ? -18.490 -18.613 2.976 1.00 89.19 86 THR A C 1
ATOM 705 O O . THR A 1 86 ? -19.501 -18.047 3.368 1.00 89.19 86 THR A O 1
ATOM 708 N N . ASP A 1 87 ? -18.324 -19.928 3.134 1.00 88.50 87 ASP A N 1
ATOM 709 C CA . ASP A 1 87 ? -19.337 -20.765 3.803 1.00 88.50 87 ASP A CA 1
ATOM 710 C C . ASP A 1 87 ? -19.305 -20.615 5.335 1.00 88.50 87 ASP A C 1
ATOM 712 O O . ASP A 1 87 ? -20.196 -21.079 6.044 1.00 88.50 87 ASP A O 1
ATOM 716 N N . LYS A 1 88 ? -18.250 -19.978 5.857 1.00 92.62 88 LYS A N 1
ATOM 717 C CA . LYS A 1 88 ? -18.012 -19.726 7.279 1.00 92.62 88 LYS A CA 1
ATOM 718 C C . LYS A 1 88 ? -17.911 -18.226 7.529 1.00 92.62 88 LYS A C 1
ATOM 720 O O . LYS A 1 88 ? -17.311 -17.519 6.718 1.00 92.62 88 LYS A O 1
ATOM 725 N N . GLN A 1 89 ? -18.441 -17.773 8.664 1.00 93.00 89 GLN A N 1
ATOM 726 C CA . GLN A 1 89 ? -18.241 -16.406 9.140 1.00 93.00 89 GLN A CA 1
ATOM 727 C C . GLN A 1 89 ? -16.757 -16.187 9.461 1.00 93.00 89 GLN A C 1
ATOM 729 O O . GLN A 1 89 ? -16.132 -17.018 10.119 1.00 93.00 89 GLN A O 1
ATOM 734 N N . ILE A 1 90 ? -16.207 -15.087 8.961 1.00 92.75 90 ILE A N 1
ATOM 735 C CA . ILE A 1 90 ? -14.831 -14.651 9.173 1.00 92.75 90 ILE A CA 1
ATOM 736 C C . ILE A 1 90 ? -14.723 -14.014 10.554 1.00 92.75 90 ILE A C 1
ATOM 738 O O . ILE A 1 90 ? -15.517 -13.135 10.893 1.00 92.75 90 ILE A O 1
ATOM 742 N N . ASP A 1 91 ? -13.730 -14.449 11.328 1.00 92.62 91 ASP A N 1
ATOM 743 C CA . ASP A 1 91 ? -13.419 -13.867 12.628 1.00 92.62 91 ASP A CA 1
ATOM 744 C C . ASP A 1 91 ? -12.981 -12.401 12.469 1.00 92.62 91 ASP A C 1
ATOM 746 O O . ASP A 1 91 ? -12.168 -12.047 11.609 1.00 92.62 91 ASP A O 1
ATOM 750 N N . SER A 1 92 ? -13.528 -11.544 13.327 1.00 87.69 92 SER A N 1
ATOM 751 C CA . SER A 1 92 ? -13.132 -10.148 13.487 1.00 87.69 92 SER A CA 1
ATOM 752 C C . SER A 1 92 ? -11.618 -9.937 13.584 1.00 87.69 92 SER A C 1
ATOM 754 O O . SER A 1 92 ? -11.084 -9.004 12.980 1.00 87.69 92 SER A O 1
ATOM 756 N N . GLU A 1 93 ? -10.922 -10.801 14.322 1.00 87.19 93 GLU A N 1
ATOM 757 C CA . GLU A 1 93 ? -9.486 -10.700 14.553 1.00 87.19 93 GLU A CA 1
ATOM 758 C C . GLU A 1 93 ? -8.713 -10.997 13.265 1.00 87.19 93 GLU A C 1
ATOM 760 O O . GLU A 1 93 ? -7.803 -10.259 12.896 1.00 87.19 93 GLU A O 1
ATOM 765 N N . ASP A 1 94 ? -9.167 -11.987 12.503 1.00 91.75 94 ASP A N 1
ATOM 766 C CA . ASP A 1 94 ? -8.571 -12.373 11.227 1.00 91.75 94 ASP A CA 1
ATOM 767 C C . ASP A 1 94 ? -8.770 -11.296 10.163 1.00 91.75 94 ASP A C 1
ATOM 769 O O . ASP A 1 94 ? -7.880 -11.028 9.354 1.00 91.75 94 ASP A O 1
ATOM 773 N N . ALA A 1 95 ? -9.931 -10.639 10.170 1.00 91.25 95 ALA A N 1
ATOM 774 C CA . ALA A 1 95 ? -10.189 -9.491 9.311 1.00 91.25 95 ALA A CA 1
ATOM 775 C C . ALA A 1 95 ? -9.230 -8.329 9.623 1.00 91.25 95 ALA A C 1
ATOM 777 O O . ALA A 1 95 ? -8.739 -7.662 8.705 1.00 91.25 95 ALA A O 1
ATOM 778 N N . ILE A 1 96 ? -8.936 -8.104 10.908 1.00 86.38 96 ILE A N 1
ATOM 779 C CA . ILE A 1 96 ? -7.959 -7.106 11.359 1.00 86.3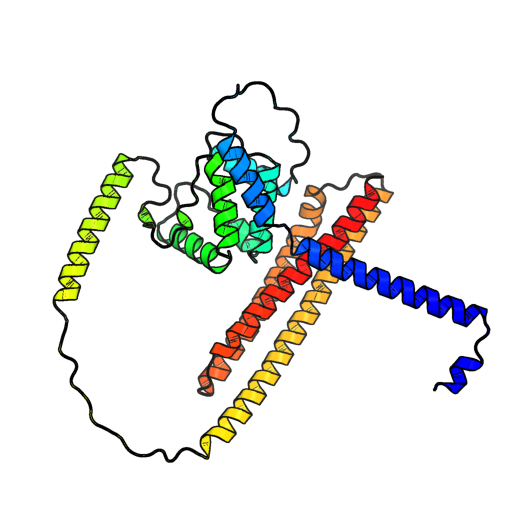8 96 ILE A CA 1
ATOM 780 C C . ILE A 1 96 ? -6.541 -7.510 10.936 1.00 86.38 96 ILE A C 1
ATOM 782 O O . ILE A 1 96 ? -5.812 -6.660 10.421 1.00 86.38 96 ILE A O 1
ATOM 786 N N . ASP A 1 97 ? -6.165 -8.781 11.075 1.00 88.88 97 ASP A N 1
ATOM 787 C CA . ASP A 1 97 ? -4.850 -9.289 10.672 1.00 88.88 97 ASP A CA 1
ATOM 788 C C . ASP A 1 97 ? -4.636 -9.169 9.157 1.00 88.88 97 ASP A C 1
ATOM 790 O O . ASP A 1 97 ? -3.604 -8.661 8.708 1.00 88.88 97 ASP A O 1
ATOM 794 N N . VAL A 1 98 ? -5.638 -9.529 8.347 1.00 92.25 98 VAL A N 1
ATOM 795 C CA . VAL A 1 98 ? -5.608 -9.323 6.889 1.00 92.25 98 VAL A CA 1
ATOM 796 C C . VAL A 1 98 ? -5.451 -7.841 6.557 1.00 92.25 98 VAL A C 1
ATOM 798 O O . VAL A 1 98 ? -4.602 -7.483 5.737 1.00 92.25 98 VAL A O 1
ATOM 801 N N . ALA A 1 99 ? -6.227 -6.962 7.197 1.00 88.00 99 ALA A N 1
ATOM 802 C CA . ALA A 1 99 ? -6.116 -5.524 6.977 1.00 88.00 99 ALA A CA 1
ATOM 803 C C . ALA A 1 99 ? -4.717 -5.002 7.345 1.00 88.00 99 ALA A C 1
ATOM 805 O O . ALA A 1 99 ? -4.134 -4.228 6.585 1.00 88.00 99 ALA A O 1
ATOM 806 N N . ALA A 1 100 ? -4.146 -5.461 8.461 1.00 85.75 100 ALA A N 1
ATOM 807 C CA . ALA A 1 100 ? -2.806 -5.088 8.898 1.00 85.75 100 ALA A CA 1
ATOM 808 C C . ALA A 1 100 ? -1.726 -5.546 7.906 1.00 85.75 100 ALA A C 1
ATOM 810 O O . ALA A 1 100 ? -0.854 -4.751 7.549 1.00 85.75 100 ALA A O 1
ATOM 811 N N . ILE A 1 101 ? -1.807 -6.786 7.408 1.00 89.31 101 ILE A N 1
ATOM 812 C CA . ILE A 1 101 ? -0.892 -7.307 6.382 1.00 89.31 101 ILE A CA 1
ATOM 813 C C . ILE A 1 101 ? -0.982 -6.455 5.111 1.00 89.31 101 ILE A C 1
ATOM 815 O O . ILE A 1 101 ? 0.035 -5.984 4.600 1.00 89.31 101 ILE A O 1
ATOM 819 N N . LEU A 1 102 ? -2.197 -6.194 4.620 1.00 90.56 102 LEU A N 1
ATOM 820 C CA . LEU A 1 102 ? -2.395 -5.399 3.407 1.00 90.56 102 LEU A CA 1
ATOM 821 C C . LEU A 1 102 ? -1.876 -3.964 3.577 1.00 90.56 102 LEU A C 1
ATOM 823 O O . LEU A 1 102 ? -1.190 -3.457 2.691 1.00 90.56 102 LEU A O 1
ATOM 827 N N . MET A 1 103 ? -2.117 -3.326 4.723 1.00 83.38 103 MET A N 1
ATOM 828 C CA . MET A 1 103 ? -1.608 -1.981 5.005 1.00 83.38 103 MET A CA 1
ATOM 829 C C . MET A 1 103 ? -0.076 -1.933 5.108 1.00 83.38 103 MET A C 1
ATOM 831 O O . MET A 1 103 ? 0.535 -0.961 4.656 1.00 83.38 103 MET A O 1
ATOM 835 N N . ASN A 1 104 ? 0.551 -2.970 5.668 1.00 84.38 104 ASN A N 1
ATOM 836 C CA . ASN A 1 104 ? 2.006 -3.045 5.825 1.00 84.38 104 ASN A CA 1
ATOM 837 C C . ASN A 1 104 ? 2.742 -3.391 4.524 1.00 84.38 104 ASN A C 1
ATOM 839 O O . ASN A 1 104 ? 3.869 -2.931 4.332 1.00 84.38 104 ASN A O 1
ATOM 843 N N . SER A 1 105 ? 2.078 -4.084 3.596 1.00 87.19 105 SER A N 1
ATOM 844 C CA . SER A 1 105 ? 2.625 -4.447 2.280 1.00 87.19 105 SER A CA 1
ATOM 845 C C . SER A 1 105 ? 2.886 -3.256 1.339 1.00 87.19 105 SER A C 1
ATOM 847 O O . SER A 1 105 ? 3.332 -3.411 0.205 1.00 87.19 105 SER A O 1
ATOM 849 N N . GLY A 1 106 ? 2.596 -2.024 1.774 1.00 82.50 106 GLY A N 1
ATOM 850 C CA . GLY A 1 106 ? 2.778 -0.828 0.949 1.00 82.50 106 GLY A CA 1
ATOM 851 C C . GLY A 1 106 ? 1.740 -0.691 -0.167 1.00 82.50 106 GLY A C 1
ATOM 852 O O . GLY A 1 106 ? 1.980 0.024 -1.146 1.00 82.50 106 GLY A O 1
ATOM 853 N N . LEU A 1 107 ? 0.586 -1.353 -0.031 1.00 87.44 107 LEU A N 1
ATOM 854 C CA . LEU A 1 107 ? -0.599 -1.019 -0.814 1.00 87.44 107 LEU A CA 1
ATOM 855 C C . LEU A 1 107 ? -1.052 0.410 -0.461 1.00 87.44 107 LEU A C 1
ATOM 857 O O . LEU A 1 107 ? -1.122 0.830 0.701 1.00 87.44 107 LEU A O 1
ATOM 861 N N . SER A 1 108 ? -1.347 1.199 -1.488 1.00 83.94 108 SER A N 1
ATOM 862 C CA . SER A 1 108 ? -2.016 2.490 -1.334 1.00 83.94 108 SER A CA 1
ATOM 863 C C . SER A 1 108 ? -3.482 2.297 -0.937 1.00 83.94 108 SER A C 1
ATOM 865 O O . SER A 1 108 ? -4.087 1.263 -1.225 1.00 83.94 108 SER A O 1
ATOM 867 N N . LEU A 1 109 ? -4.097 3.314 -0.323 1.00 77.44 109 LEU A N 1
ATOM 868 C CA . LEU A 1 109 ? -5.534 3.278 -0.005 1.00 77.44 109 LEU A CA 1
ATOM 869 C C . LEU A 1 109 ? -6.386 3.074 -1.265 1.00 77.44 109 LEU A C 1
ATOM 871 O O . LEU A 1 109 ? -7.391 2.362 -1.238 1.00 77.44 109 LEU A O 1
ATOM 875 N N . LYS A 1 110 ? -5.944 3.641 -2.393 1.00 82.19 110 LYS A N 1
ATOM 876 C CA . LYS A 1 110 ? -6.569 3.455 -3.703 1.00 82.19 110 LYS A CA 1
ATOM 877 C C . LYS A 1 110 ? -6.463 2.013 -4.194 1.00 82.19 110 LYS A C 1
ATOM 879 O O . LYS A 1 110 ? -7.449 1.477 -4.687 1.00 82.19 110 LYS A O 1
ATOM 884 N N . GLU A 1 111 ? -5.301 1.380 -4.057 1.00 90.12 111 GLU A N 1
ATOM 885 C CA . GLU A 1 111 ? -5.107 -0.028 -4.420 1.00 90.12 111 GLU A CA 1
ATOM 886 C C . GLU A 1 111 ? -5.929 -0.956 -3.517 1.00 90.12 111 GLU A C 1
ATOM 888 O O . GLU A 1 111 ? -6.603 -1.845 -4.026 1.00 90.12 111 GLU A O 1
ATOM 893 N N . MET A 1 112 ? -5.980 -0.710 -2.204 1.00 87.81 112 MET A N 1
ATOM 894 C CA . MET A 1 112 ? -6.858 -1.464 -1.296 1.00 87.81 112 MET A CA 1
ATOM 895 C C . MET A 1 112 ? -8.344 -1.282 -1.645 1.00 87.81 112 MET A C 1
ATOM 897 O O . MET A 1 112 ? -9.108 -2.248 -1.662 1.00 87.81 112 MET A O 1
ATOM 901 N N . SER A 1 113 ? -8.759 -0.061 -1.990 1.00 82.25 113 SER A N 1
ATOM 902 C CA . SER A 1 113 ? -10.129 0.221 -2.445 1.00 82.25 113 SER A CA 1
ATOM 903 C C . SER A 1 113 ? -10.434 -0.469 -3.777 1.00 82.25 113 SER A C 1
ATOM 905 O O . SER A 1 113 ? -11.519 -1.007 -3.969 1.00 82.25 113 SER A O 1
ATOM 907 N N . TYR A 1 114 ? -9.461 -0.512 -4.690 1.00 88.12 114 TYR A N 1
ATOM 908 C CA . TYR A 1 114 ? -9.565 -1.251 -5.946 1.00 88.12 114 TYR A CA 1
ATOM 909 C C . TYR A 1 114 ? -9.722 -2.758 -5.696 1.00 88.12 114 TYR A C 1
ATOM 911 O O . TYR A 1 114 ? -10.583 -3.384 -6.306 1.00 88.12 114 TYR A O 1
ATOM 919 N N . LEU A 1 115 ? -8.942 -3.340 -4.782 1.00 90.31 115 LEU A N 1
ATOM 920 C CA . LEU A 1 115 ? -9.017 -4.765 -4.437 1.00 90.31 115 LEU A CA 1
ATOM 921 C C . LEU A 1 115 ? -10.354 -5.137 -3.777 1.00 90.31 115 LEU A C 1
ATOM 923 O O . LEU A 1 115 ? -10.956 -6.149 -4.126 1.00 90.31 115 LEU A O 1
ATOM 927 N N . THR A 1 116 ? -10.847 -4.308 -2.856 1.00 85.62 116 THR A N 1
ATOM 928 C CA . THR A 1 116 ? -12.126 -4.542 -2.159 1.00 85.62 116 THR A CA 1
ATOM 929 C C . THR A 1 116 ? -13.343 -4.274 -3.052 1.00 85.62 116 THR A C 1
ATOM 931 O O . THR A 1 116 ? -14.334 -5.010 -2.999 1.00 85.62 116 THR A O 1
ATOM 934 N N . GLY A 1 117 ? -13.272 -3.264 -3.923 1.00 81.62 117 GLY A N 1
ATOM 935 C CA . GLY A 1 117 ? -14.310 -2.957 -4.907 1.00 81.62 117 GLY A CA 1
ATOM 936 C C . GLY A 1 117 ? -14.494 -4.079 -5.930 1.00 81.62 117 GLY A C 1
ATOM 937 O O . GLY A 1 117 ? -15.621 -4.513 -6.166 1.00 81.62 117 GLY A O 1
ATOM 938 N N . ASN A 1 118 ? -13.386 -4.617 -6.444 1.00 80.94 118 ASN A N 1
ATOM 939 C CA . ASN A 1 118 ? -13.366 -5.624 -7.509 1.00 80.94 118 ASN A CA 1
ATOM 940 C C . ASN A 1 118 ? -13.455 -7.078 -7.021 1.00 80.94 118 ASN A C 1
ATOM 942 O O . ASN A 1 118 ? -13.212 -7.990 -7.795 1.00 80.94 118 ASN A O 1
ATOM 946 N N . SER A 1 119 ? -13.812 -7.348 -5.766 1.00 71.56 119 SER A N 1
ATOM 947 C CA . SER A 1 119 ? -13.923 -8.728 -5.256 1.00 71.56 119 SER A CA 1
ATOM 948 C C . SER A 1 119 ? -15.169 -9.499 -5.737 1.00 71.56 119 SER A C 1
ATOM 950 O O . SER A 1 119 ? -15.697 -10.339 -5.013 1.00 71.56 119 SER A O 1
ATOM 952 N N . THR A 1 120 ? -15.686 -9.203 -6.931 1.00 74.25 120 THR A N 1
ATOM 953 C CA . THR A 1 120 ? -16.824 -9.912 -7.535 1.00 74.25 120 THR A CA 1
ATOM 954 C C . THR A 1 120 ? -16.359 -11.130 -8.344 1.00 74.25 120 THR A C 1
ATOM 956 O O . THR A 1 120 ? -15.189 -11.248 -8.709 1.00 74.25 120 THR A O 1
ATOM 959 N N . SER A 1 121 ? -17.272 -12.067 -8.620 1.00 67.75 121 SER A N 1
ATOM 960 C CA . SER A 1 121 ? -17.003 -13.285 -9.405 1.00 67.75 121 SER A CA 1
ATOM 961 C C . SER A 1 121 ? -16.704 -13.021 -10.885 1.00 67.75 121 SER A C 1
ATOM 963 O O . SER A 1 121 ? -16.107 -13.871 -11.544 1.00 67.75 121 SER A O 1
ATOM 965 N N . ASP A 1 122 ? -17.072 -11.845 -11.396 1.00 83.06 122 ASP A N 1
ATOM 966 C CA . ASP A 1 122 ? -17.198 -11.590 -12.837 1.00 83.06 122 ASP A CA 1
ATOM 967 C C . ASP A 1 122 ? -16.010 -10.808 -13.419 1.00 83.06 122 ASP A C 1
ATOM 969 O O . ASP A 1 122 ? -16.144 -10.106 -14.420 1.00 83.06 122 ASP A O 1
ATOM 973 N N . LEU A 1 123 ? -14.839 -10.904 -12.787 1.00 90.19 123 LEU A N 1
ATOM 974 C CA . LEU A 1 123 ? -13.631 -10.239 -13.272 1.00 90.19 123 LEU A CA 1
ATOM 975 C C . LEU A 1 123 ? -13.141 -10.840 -14.587 1.00 90.19 123 LEU A C 1
ATOM 977 O O . LEU A 1 123 ? -13.069 -12.068 -14.737 1.00 90.19 123 LEU A O 1
ATOM 981 N N . THR A 1 124 ? -12.704 -9.977 -15.504 1.00 93.56 124 THR A N 1
ATOM 982 C CA . THR A 1 124 ? -12.044 -10.441 -16.728 1.00 93.56 124 THR A CA 1
ATOM 983 C C . THR A 1 124 ? -10.670 -11.035 -16.415 1.00 93.56 124 THR A C 1
ATOM 985 O O . THR A 1 124 ? -10.078 -10.800 -15.356 1.00 93.56 124 THR A O 1
ATOM 988 N N . THR A 1 125 ? -10.126 -11.823 -17.343 1.00 93.38 125 THR A N 1
ATOM 989 C CA . THR A 1 125 ? -8.788 -12.415 -17.200 1.00 93.38 125 THR A CA 1
ATOM 990 C C . THR A 1 125 ? -7.712 -11.342 -17.018 1.00 93.38 125 THR A C 1
ATOM 992 O O . THR A 1 125 ? -6.806 -11.501 -16.200 1.00 93.38 125 THR A O 1
ATOM 995 N N . GLU A 1 126 ? -7.841 -10.213 -17.716 1.00 93.06 126 GLU A N 1
ATOM 996 C CA . GLU A 1 126 ? -6.930 -9.071 -17.622 1.00 93.06 126 GLU A CA 1
ATOM 997 C C . GLU A 1 126 ? -6.997 -8.407 -16.243 1.00 93.06 126 GLU A C 1
ATOM 999 O O . GLU A 1 126 ? -5.967 -8.055 -15.666 1.00 93.06 126 GLU A O 1
ATOM 1004 N N . GLU A 1 127 ? -8.198 -8.259 -15.680 1.00 93.88 127 GLU A N 1
ATOM 1005 C CA . GLU A 1 127 ? -8.384 -7.692 -14.344 1.00 93.88 127 GLU A CA 1
ATOM 1006 C C . GLU A 1 127 ? -7.819 -8.610 -13.259 1.00 93.88 127 GLU A C 1
ATOM 1008 O O . GLU A 1 127 ? -7.116 -8.136 -12.361 1.00 93.88 127 GLU A O 1
ATOM 1013 N N . LYS A 1 128 ? -8.055 -9.924 -13.375 1.00 94.75 128 LYS A N 1
ATOM 1014 C CA . LYS A 1 128 ? -7.457 -10.937 -12.492 1.00 94.75 128 LYS A CA 1
ATOM 1015 C C . LYS A 1 128 ? -5.931 -10.881 -12.561 1.00 94.75 128 LYS A C 1
ATOM 1017 O O . LYS A 1 128 ? -5.278 -10.858 -11.517 1.00 94.75 128 LYS A O 1
ATOM 1022 N N . GLN A 1 129 ? -5.357 -10.802 -13.764 1.00 95.44 129 GLN A N 1
ATOM 1023 C CA . GLN A 1 129 ? -3.909 -10.698 -13.942 1.00 95.44 129 GLN A CA 1
ATOM 1024 C C . GLN A 1 129 ? -3.361 -9.411 -13.315 1.00 95.44 129 GLN A C 1
ATOM 1026 O O . GLN A 1 129 ? -2.391 -9.457 -12.565 1.00 95.44 129 GLN A O 1
ATOM 1031 N N . LYS A 1 130 ? -4.031 -8.272 -13.518 1.00 94.56 130 LYS A N 1
ATOM 1032 C CA . LYS A 1 130 ? -3.646 -6.996 -12.903 1.00 94.56 130 LYS A CA 1
ATOM 1033 C C . LYS A 1 130 ? -3.679 -7.048 -11.374 1.00 94.56 130 LYS A C 1
ATOM 1035 O O . LYS A 1 130 ? -2.798 -6.482 -10.729 1.00 94.56 130 LYS A O 1
ATOM 1040 N N . ILE A 1 131 ? -4.677 -7.713 -10.785 1.00 94.56 131 ILE A N 1
ATOM 1041 C CA . ILE A 1 131 ? -4.751 -7.932 -9.333 1.00 94.56 131 ILE A CA 1
ATOM 1042 C C . ILE A 1 131 ? -3.585 -8.808 -8.867 1.00 94.56 131 ILE A C 1
ATOM 1044 O O . ILE A 1 131 ? -2.914 -8.446 -7.902 1.00 94.56 131 ILE A O 1
ATOM 1048 N N . ARG A 1 132 ? -3.312 -9.922 -9.558 1.00 95.38 132 ARG A N 1
ATOM 1049 C CA . ARG A 1 132 ? -2.166 -10.795 -9.266 1.00 95.38 132 ARG A CA 1
ATOM 1050 C C . ARG A 1 132 ? -0.857 -10.011 -9.292 1.00 95.38 132 ARG A C 1
ATOM 1052 O O . ARG A 1 132 ? -0.110 -10.069 -8.323 1.00 95.38 132 ARG A O 1
ATOM 1059 N N . ASP A 1 133 ? -0.603 -9.260 -10.357 1.00 95.44 133 ASP A N 1
ATOM 1060 C CA . ASP A 1 133 ? 0.639 -8.503 -10.530 1.00 95.44 133 ASP A CA 1
ATOM 1061 C C . ASP A 1 133 ? 0.801 -7.437 -9.446 1.00 95.44 133 ASP A C 1
ATOM 1063 O O . ASP A 1 133 ? 1.880 -7.283 -8.876 1.00 95.44 133 ASP A O 1
ATOM 1067 N N . LEU A 1 134 ? -0.282 -6.726 -9.119 1.00 94.81 134 LEU A N 1
ATOM 1068 C CA . LEU A 1 134 ? -0.299 -5.746 -8.039 1.00 94.81 134 LEU A CA 1
ATOM 1069 C C . LEU A 1 134 ? 0.049 -6.392 -6.692 1.00 94.81 134 LEU A C 1
ATOM 1071 O O . LEU A 1 134 ? 0.914 -5.892 -5.974 1.00 94.81 134 LEU A O 1
ATOM 1075 N N . LEU A 1 135 ? -0.608 -7.505 -6.361 1.00 94.94 135 LEU A N 1
ATOM 1076 C CA . LEU A 1 135 ? -0.421 -8.200 -5.093 1.00 94.94 135 LEU A CA 1
ATOM 1077 C C . LEU A 1 135 ? 0.976 -8.816 -4.987 1.00 94.94 135 LEU A C 1
ATOM 1079 O O . LEU A 1 135 ? 1.644 -8.596 -3.985 1.00 94.94 135 LEU A O 1
ATOM 1083 N N . LEU A 1 136 ? 1.459 -9.512 -6.019 1.00 95.00 136 LEU A N 1
ATOM 1084 C CA . LEU A 1 136 ? 2.803 -10.106 -6.036 1.00 95.00 136 LEU A CA 1
ATOM 1085 C C . LEU A 1 136 ? 3.921 -9.056 -6.024 1.00 95.00 136 LEU A C 1
ATOM 1087 O O . LEU A 1 136 ? 5.015 -9.326 -5.538 1.00 95.00 136 LEU A O 1
ATOM 1091 N N . LYS A 1 137 ? 3.661 -7.858 -6.558 1.00 95.12 137 LYS A N 1
ATOM 1092 C CA . LYS A 1 137 ? 4.612 -6.743 -6.518 1.00 95.12 137 LYS A CA 1
ATOM 1093 C C . LYS A 1 137 ? 4.721 -6.114 -5.127 1.00 95.12 137 LYS A C 1
ATOM 1095 O O . LYS A 1 137 ? 5.789 -5.611 -4.783 1.00 95.12 137 LYS A O 1
ATOM 1100 N N . LYS A 1 138 ? 3.618 -6.061 -4.376 1.00 94.62 138 LYS A N 1
ATOM 1101 C CA . LYS A 1 138 ? 3.532 -5.346 -3.092 1.00 94.62 138 LYS A CA 1
ATOM 1102 C C . LYS A 1 138 ? 3.746 -6.267 -1.890 1.00 94.62 138 LYS A C 1
ATOM 1104 O O . LYS A 1 138 ? 4.427 -5.882 -0.948 1.00 94.62 138 LYS A O 1
ATOM 1109 N N . LEU A 1 139 ? 3.219 -7.486 -1.939 1.00 94.12 139 LEU A N 1
ATOM 1110 C CA . LEU A 1 139 ? 3.334 -8.458 -0.857 1.00 94.12 139 LEU A CA 1
ATOM 1111 C C . LEU A 1 139 ? 4.651 -9.228 -0.942 1.00 94.12 139 LEU A C 1
ATOM 1113 O O . LEU A 1 139 ? 5.025 -9.776 -1.979 1.00 94.12 139 LEU A O 1
ATOM 1117 N N . SER A 1 140 ? 5.325 -9.334 0.193 1.00 91.94 140 SER A N 1
ATOM 1118 C CA . SER A 1 140 ? 6.438 -10.252 0.388 1.00 91.94 140 SER A CA 1
ATOM 1119 C C . SER A 1 140 ? 5.958 -11.714 0.448 1.00 91.94 140 SER A C 1
ATOM 1121 O O . SER A 1 140 ? 4.803 -11.982 0.791 1.00 91.94 140 SER A O 1
ATOM 1123 N N . PRO A 1 141 ? 6.842 -12.700 0.197 1.00 93.12 141 PRO A N 1
ATOM 1124 C CA . PRO A 1 141 ? 6.484 -14.117 0.300 1.00 93.12 141 PRO A CA 1
ATOM 1125 C C . PRO A 1 141 ? 5.891 -14.516 1.660 1.00 93.12 141 PRO A C 1
ATOM 1127 O O . PRO A 1 141 ? 4.946 -15.298 1.704 1.00 93.12 141 PRO A O 1
ATOM 1130 N N . LYS A 1 142 ? 6.398 -13.936 2.760 1.00 90.75 142 LYS A N 1
ATOM 1131 C CA . LYS A 1 142 ? 5.879 -14.176 4.116 1.00 90.75 142 LYS A CA 1
ATOM 1132 C C . LYS A 1 142 ? 4.458 -13.640 4.303 1.00 90.75 142 LYS A C 1
ATOM 1134 O O . LYS A 1 142 ? 3.626 -14.308 4.903 1.00 90.75 142 LYS A O 1
ATOM 1139 N N . GLU A 1 143 ? 4.168 -12.446 3.789 1.00 93.44 143 GLU A N 1
ATOM 1140 C CA . GLU A 1 143 ? 2.820 -11.866 3.858 1.00 93.44 143 GLU A CA 1
ATOM 1141 C C . GLU A 1 143 ? 1.823 -12.686 3.032 1.00 93.44 143 GLU A C 1
ATOM 1143 O O . GLU A 1 143 ? 0.702 -12.919 3.477 1.00 93.44 143 GLU A O 1
ATOM 1148 N N . ILE A 1 144 ? 2.240 -13.189 1.864 1.00 94.81 144 ILE A N 1
ATOM 1149 C CA . ILE A 1 144 ? 1.430 -14.106 1.045 1.00 94.81 144 ILE A CA 1
ATOM 1150 C C . ILE A 1 144 ? 1.121 -15.395 1.814 1.00 94.81 144 ILE A C 1
ATOM 1152 O O . ILE A 1 144 ? -0.016 -15.865 1.787 1.00 94.81 144 ILE A O 1
ATOM 1156 N N . GLU A 1 145 ? 2.113 -15.971 2.494 1.00 93.12 145 GLU A N 1
ATOM 1157 C CA . GLU A 1 145 ? 1.935 -17.173 3.313 1.00 93.12 145 GLU A CA 1
ATOM 1158 C C . GLU A 1 145 ? 0.973 -16.929 4.482 1.00 93.12 145 GLU A C 1
ATOM 1160 O O . GLU A 1 145 ? 0.043 -17.713 4.673 1.00 93.12 145 GLU A O 1
ATOM 1165 N N . ALA A 1 146 ? 1.121 -15.807 5.192 1.00 93.25 146 ALA A N 1
ATOM 1166 C CA . ALA A 1 146 ? 0.208 -15.407 6.260 1.00 93.25 146 ALA A CA 1
ATOM 1167 C C . ALA A 1 146 ? -1.233 -15.251 5.748 1.00 93.25 146 ALA A C 1
ATOM 1169 O O . ALA A 1 146 ? -2.153 -15.855 6.299 1.00 93.25 146 ALA A O 1
ATOM 1170 N N . LEU A 1 147 ? -1.434 -14.533 4.636 1.00 94.75 147 LEU A N 1
ATOM 1171 C CA . LEU A 1 147 ? -2.755 -14.377 4.021 1.00 94.75 147 LEU A CA 1
ATOM 1172 C C . LEU A 1 147 ? -3.357 -15.722 3.591 1.00 94.75 147 LEU A C 1
ATOM 1174 O O . LEU A 1 147 ? -4.553 -15.947 3.775 1.00 94.75 147 LEU A O 1
ATOM 1178 N N . ARG A 1 148 ? -2.555 -16.636 3.030 1.00 94.06 148 ARG A N 1
ATOM 1179 C CA . ARG A 1 148 ? -3.013 -17.991 2.671 1.00 94.06 148 ARG A CA 1
ATOM 1180 C C . ARG A 1 148 ? -3.410 -18.801 3.901 1.00 94.06 148 ARG A C 1
ATOM 1182 O O . ARG A 1 148 ? -4.432 -19.478 3.850 1.00 94.06 148 ARG A O 1
ATOM 1189 N N . SER A 1 149 ? -2.644 -18.714 4.989 1.00 93.00 149 SER A N 1
ATOM 1190 C CA . SER A 1 149 ? -2.965 -19.391 6.249 1.00 93.00 149 SER A CA 1
ATOM 1191 C C . SER A 1 149 ? -4.319 -18.912 6.789 1.00 93.00 149 SER A C 1
ATOM 1193 O O . SER A 1 149 ? -5.230 -19.727 6.943 1.00 93.00 149 SER A O 1
ATOM 1195 N N . ILE A 1 150 ? -4.520 -17.590 6.897 1.00 93.31 150 ILE A N 1
ATOM 1196 C CA . ILE A 1 150 ? -5.784 -16.989 7.360 1.00 93.31 150 ILE A CA 1
ATOM 1197 C C . ILE A 1 150 ? -6.964 -17.352 6.450 1.00 93.31 150 ILE A C 1
ATOM 1199 O O . ILE A 1 150 ? -8.060 -17.617 6.927 1.00 93.31 150 ILE A O 1
ATOM 1203 N N . THR A 1 151 ? -6.791 -17.349 5.129 1.00 93.25 151 THR A N 1
ATOM 1204 C CA . THR A 1 151 ? -7.916 -17.578 4.201 1.00 93.25 151 THR A CA 1
ATOM 1205 C C . THR A 1 151 ? -8.280 -19.057 4.039 1.00 93.25 151 THR A C 1
ATOM 1207 O O . THR A 1 151 ? -9.444 -19.386 3.788 1.00 93.25 151 THR A O 1
ATOM 1210 N N . SER A 1 152 ? -7.324 -19.967 4.251 1.00 91.81 152 SER A N 1
ATOM 1211 C CA . SER A 1 152 ? -7.523 -21.411 4.074 1.00 91.81 152 SER A CA 1
ATOM 1212 C C . SER A 1 152 ? -8.578 -22.013 5.012 1.00 91.81 152 SER A C 1
ATOM 1214 O O . SER A 1 152 ? -9.392 -22.826 4.574 1.00 91.81 152 SER A O 1
ATOM 1216 N N . GLN A 1 153 ? -8.645 -21.556 6.264 1.00 92.44 153 GLN A N 1
ATOM 1217 C CA . GLN A 1 153 ? -9.659 -21.967 7.252 1.00 92.44 153 GLN A CA 1
ATOM 1218 C C . GLN A 1 153 ? -11.101 -21.623 6.826 1.00 92.44 153 GLN A C 1
ATOM 1220 O O . GLN A 1 153 ? -12.047 -22.311 7.231 1.00 92.44 153 GLN A O 1
ATOM 1225 N N . TYR A 1 154 ? -11.258 -20.631 5.942 1.00 92.56 154 TYR A N 1
ATOM 1226 C CA . TYR A 1 154 ? -12.528 -20.205 5.343 1.00 92.56 154 TYR A CA 1
ATOM 1227 C C . TYR A 1 154 ? -12.803 -20.856 3.977 1.00 92.56 154 TYR A C 1
ATOM 1229 O O . TYR A 1 154 ? -13.696 -20.425 3.247 1.00 92.56 154 TYR A O 1
ATOM 1237 N N . GLY A 1 155 ? -12.027 -21.879 3.595 1.00 87.31 155 GLY A N 1
ATOM 1238 C CA . GLY A 1 155 ? -12.188 -22.597 2.327 1.00 87.31 155 GLY A CA 1
ATOM 1239 C C . GLY A 1 155 ? -11.744 -21.798 1.099 1.00 87.31 155 GLY A C 1
ATOM 1240 O O . GLY A 1 155 ? -12.010 -22.199 -0.034 1.00 87.31 155 GLY A O 1
ATOM 1241 N N . LYS A 1 156 ? -11.064 -20.662 1.294 1.00 88.62 156 LYS A N 1
ATOM 1242 C CA . LYS A 1 156 ? -10.519 -19.846 0.208 1.00 88.62 156 LYS A CA 1
ATOM 1243 C C . LYS A 1 156 ? -9.009 -19.959 0.221 1.00 88.62 156 LYS A C 1
ATOM 1245 O O . LYS A 1 156 ? -8.330 -19.353 1.032 1.00 88.62 156 LYS A O 1
ATOM 1250 N N . TYR A 1 157 ? -8.462 -20.716 -0.716 1.00 83.62 157 TYR A N 1
ATOM 1251 C CA . TYR A 1 157 ? -7.035 -20.645 -0.987 1.00 83.62 157 TYR A CA 1
ATOM 1252 C C . TYR A 1 157 ? -6.822 -19.458 -1.927 1.00 83.62 157 TYR A C 1
ATOM 1254 O O . TYR A 1 157 ? -7.459 -19.405 -2.978 1.00 83.62 157 TYR A O 1
ATOM 1262 N N . LEU A 1 158 ? -5.987 -18.479 -1.572 1.00 90.94 158 LEU A N 1
ATOM 1263 C CA . LEU A 1 158 ? -5.663 -17.333 -2.437 1.00 90.94 158 LEU A CA 1
ATOM 1264 C C . LEU A 1 158 ? -4.816 -17.772 -3.651 1.00 90.94 158 LEU A C 1
ATOM 1266 O O . LEU A 1 158 ? -3.680 -17.335 -3.826 1.00 90.94 158 LEU A O 1
ATOM 1270 N N . VAL A 1 159 ? -5.371 -18.635 -4.509 1.00 92.69 159 VAL A N 1
ATOM 1271 C CA . VAL A 1 159 ? -4.738 -19.194 -5.719 1.00 92.69 159 VAL A CA 1
ATOM 1272 C C . VAL A 1 159 ? -4.329 -18.111 -6.712 1.00 92.69 159 VAL A C 1
ATOM 1274 O O . VAL A 1 159 ? -3.403 -18.304 -7.494 1.00 92.69 159 VAL A O 1
ATOM 1277 N N . ILE A 1 160 ? -4.957 -16.933 -6.653 1.00 93.50 160 ILE A N 1
ATOM 1278 C CA . ILE A 1 160 ? -4.532 -15.771 -7.441 1.00 93.50 160 ILE A CA 1
ATOM 1279 C C . ILE A 1 160 ? -3.086 -15.352 -7.131 1.00 93.50 160 ILE A C 1
ATOM 1281 O O . ILE A 1 160 ? -2.411 -14.842 -8.019 1.00 93.50 160 ILE A O 1
ATOM 1285 N N . LEU A 1 161 ? -2.596 -15.622 -5.914 1.00 94.50 161 LEU A N 1
ATOM 1286 C CA . LEU A 1 161 ? -1.230 -15.331 -5.473 1.00 94.50 161 LEU A CA 1
ATOM 1287 C C . LEU A 1 161 ? -0.224 -16.423 -5.858 1.00 94.50 161 LEU A C 1
ATOM 1289 O O . LEU A 1 161 ? 0.929 -16.341 -5.449 1.00 94.50 161 LEU A O 1
ATOM 1293 N N . ASP A 1 162 ? -0.631 -17.494 -6.542 1.00 93.62 162 ASP A N 1
ATOM 1294 C CA . ASP A 1 162 ? 0.304 -18.485 -7.083 1.00 93.62 162 ASP A CA 1
ATOM 1295 C C . ASP A 1 162 ? 0.692 -18.098 -8.522 1.00 93.62 162 ASP A C 1
ATOM 1297 O O . ASP A 1 162 ? -0.171 -18.126 -9.407 1.00 93.62 162 ASP A O 1
ATOM 1301 N N . PRO A 1 163 ? 1.968 -17.745 -8.784 1.00 91.56 163 PRO A N 1
ATOM 1302 C CA . PRO A 1 163 ? 2.430 -17.397 -10.127 1.00 91.56 163 PRO A CA 1
ATOM 1303 C C . PRO A 1 163 ? 2.270 -18.537 -11.138 1.00 91.56 163 PRO A C 1
ATOM 1305 O O . PRO A 1 163 ? 2.156 -18.280 -12.334 1.00 91.56 163 PRO A O 1
ATOM 1308 N N . ASN A 1 164 ? 2.261 -19.789 -10.671 1.00 92.25 164 ASN A N 1
ATOM 1309 C CA . ASN A 1 164 ? 2.181 -20.969 -11.528 1.00 92.25 164 ASN A CA 1
ATOM 1310 C C . ASN A 1 164 ? 0.738 -21.413 -11.797 1.00 92.25 164 ASN A C 1
ATOM 1312 O O . ASN A 1 164 ? 0.511 -22.279 -12.644 1.00 92.25 164 ASN A O 1
ATOM 1316 N N . TYR A 1 165 ? -0.243 -20.839 -11.096 1.00 93.19 165 TYR A N 1
ATOM 1317 C CA . TYR A 1 165 ? -1.644 -21.191 -11.277 1.00 93.19 165 TYR A CA 1
ATOM 1318 C C . TYR A 1 165 ? -2.232 -20.442 -12.487 1.00 93.19 165 TYR A C 1
ATOM 1320 O O . TYR A 1 165 ? -2.124 -19.209 -12.546 1.00 93.19 165 TYR A O 1
ATOM 1328 N N . PRO A 1 166 ? -2.873 -21.126 -13.454 1.00 94.94 166 PRO A N 1
ATOM 1329 C CA . PRO A 1 166 ? -3.474 -20.461 -14.608 1.00 94.94 166 PRO A CA 1
ATOM 1330 C C . PRO A 1 166 ? -4.508 -19.415 -14.186 1.00 94.94 166 PRO A C 1
ATOM 1332 O O . PRO A 1 166 ? -5.382 -19.686 -13.358 1.00 94.94 166 PRO A O 1
ATOM 1335 N N . ILE A 1 167 ? -4.392 -18.202 -14.725 1.00 94.81 167 ILE A N 1
ATOM 1336 C CA . ILE A 1 167 ? -5.218 -17.067 -14.297 1.00 94.81 167 ILE A CA 1
ATOM 1337 C C . ILE A 1 167 ? -6.691 -17.257 -14.693 1.00 94.81 167 ILE A C 1
ATOM 1339 O O . ILE A 1 167 ? -7.595 -16.828 -13.979 1.00 94.81 167 ILE A O 1
ATOM 1343 N N . GLU A 1 168 ? -6.936 -17.988 -15.778 1.00 93.88 168 GLU A N 1
ATOM 1344 C CA . GLU A 1 168 ? -8.253 -18.333 -16.312 1.00 93.88 168 GLU A CA 1
ATOM 1345 C C . GLU A 1 168 ? -9.050 -19.220 -15.350 1.00 93.88 168 GLU A C 1
ATOM 1347 O O . GLU A 1 168 ? -10.276 -19.166 -15.327 1.00 93.88 168 GLU A O 1
ATOM 1352 N N . LEU A 1 169 ? -8.356 -20.003 -14.517 1.00 93.25 169 LEU A N 1
ATOM 1353 C CA . LEU A 1 169 ? -8.972 -20.890 -13.530 1.00 93.25 169 LEU A CA 1
ATOM 1354 C C . LEU A 1 169 ? -9.291 -20.178 -12.209 1.00 93.25 169 LEU A C 1
ATOM 1356 O O . LEU A 1 169 ? -9.933 -20.756 -11.329 1.00 93.25 169 LEU A O 1
ATOM 1360 N N . VAL A 1 170 ? -8.830 -18.939 -12.023 1.00 92.50 170 VAL A N 1
ATOM 1361 C CA . VAL A 1 170 ? -9.086 -18.178 -10.797 1.00 92.50 170 VAL A CA 1
ATOM 1362 C C . VAL A 1 170 ? -10.556 -17.757 -10.766 1.00 92.50 170 VAL A C 1
ATOM 1364 O O . VAL A 1 170 ? -11.039 -17.083 -11.673 1.00 92.50 170 VAL A O 1
ATOM 1367 N N . GLY A 1 171 ? -11.268 -18.142 -9.704 1.00 88.19 171 GLY A N 1
ATOM 1368 C CA . GLY A 1 171 ? -12.685 -17.812 -9.504 1.00 88.19 171 GLY A CA 1
ATOM 1369 C C . GLY A 1 171 ? -13.681 -18.767 -10.172 1.00 88.19 171 GLY A C 1
ATOM 1370 O O . GLY A 1 171 ? -14.878 -18.608 -9.962 1.00 88.19 171 GLY A O 1
ATOM 1371 N N . VAL A 1 172 ? -13.220 -19.777 -10.919 1.00 90.12 172 VAL A N 1
ATOM 1372 C CA . VAL A 1 172 ? -14.099 -20.807 -11.500 1.00 90.12 172 VAL A CA 1
ATOM 1373 C C . VAL A 1 172 ? -14.571 -21.745 -10.387 1.00 90.12 172 VAL A C 1
ATOM 1375 O O . VAL A 1 172 ? -13.760 -22.476 -9.810 1.00 90.12 172 VAL A O 1
ATOM 1378 N N . GLN A 1 173 ? -15.863 -21.684 -10.054 1.00 86.62 173 GLN A N 1
ATOM 1379 C CA . GLN A 1 173 ? -16.465 -22.472 -8.969 1.00 86.62 173 GLN A CA 1
ATOM 1380 C C . GLN A 1 173 ? -16.866 -23.888 -9.406 1.00 86.62 173 GLN A C 1
ATOM 1382 O O . GLN A 1 173 ? -16.768 -24.809 -8.602 1.00 86.62 173 GLN A O 1
ATOM 1387 N N . ASP A 1 174 ? -17.299 -24.070 -10.659 1.00 90.88 174 ASP A N 1
ATOM 1388 C CA . ASP A 1 174 ? -17.694 -25.381 -11.185 1.00 90.88 174 ASP A CA 1
ATOM 1389 C C . ASP A 1 174 ? -16.456 -26.216 -11.543 1.00 90.88 174 ASP A C 1
ATOM 1391 O O . ASP A 1 174 ? -15.650 -25.840 -12.400 1.00 90.88 174 ASP A O 1
ATOM 1395 N N . GLU A 1 175 ? -16.321 -27.372 -10.895 1.00 91.00 175 GLU A N 1
ATOM 1396 C CA . GLU A 1 175 ? -15.224 -28.313 -11.117 1.00 91.00 175 GLU A CA 1
ATOM 1397 C C . GLU A 1 175 ? -15.168 -28.801 -12.573 1.00 91.00 175 GLU A C 1
ATOM 1399 O O . GLU A 1 175 ? -14.093 -28.883 -13.162 1.00 91.00 175 GLU A O 1
ATOM 1404 N N . LYS A 1 176 ? -16.319 -29.040 -13.215 1.00 93.88 176 LYS A N 1
ATOM 1405 C CA . LYS A 1 176 ? -16.356 -29.512 -14.610 1.00 93.88 176 LYS A CA 1
ATOM 1406 C C . LYS A 1 176 ? -15.878 -28.444 -15.582 1.00 93.88 176 LYS A C 1
ATOM 1408 O O . LYS A 1 176 ? -15.220 -28.749 -16.577 1.00 93.88 176 LYS A O 1
ATOM 1413 N N . GLU A 1 177 ? -16.226 -27.187 -15.320 1.00 92.31 177 GLU A N 1
ATOM 1414 C CA . GLU A 1 177 ? -15.746 -26.072 -16.131 1.00 92.31 177 GLU A CA 1
ATOM 1415 C C . GLU A 1 177 ? -14.243 -25.862 -15.936 1.00 92.31 177 GLU A C 1
ATOM 1417 O O . GLU A 1 177 ? -13.519 -25.667 -16.915 1.00 92.31 177 GLU A O 1
ATOM 1422 N N . ARG A 1 178 ? -13.761 -25.992 -14.696 1.00 92.00 178 ARG A N 1
ATOM 1423 C CA . ARG A 1 178 ? -12.334 -25.944 -14.370 1.00 92.00 178 ARG A CA 1
ATOM 1424 C C . ARG A 1 178 ? -11.547 -27.024 -15.116 1.00 92.00 178 ARG A C 1
ATOM 1426 O O . ARG A 1 178 ? -10.538 -26.700 -15.738 1.00 92.00 178 ARG A O 1
ATOM 1433 N N . GLU A 1 179 ? -12.025 -28.268 -15.121 1.00 93.75 179 GLU A N 1
ATOM 1434 C CA . GLU A 1 179 ? -11.419 -29.373 -15.879 1.00 93.75 179 GLU A CA 1
ATOM 1435 C C . GLU A 1 179 ? -11.403 -29.096 -17.389 1.00 93.75 179 GLU A C 1
ATOM 1437 O O . GLU A 1 179 ? -10.384 -29.315 -18.051 1.00 93.75 179 GLU A O 1
ATOM 1442 N N . ARG A 1 180 ? -12.505 -28.569 -17.945 1.00 96.00 180 ARG A N 1
ATOM 1443 C CA . ARG A 1 180 ? -12.590 -28.211 -19.370 1.00 96.00 180 ARG A CA 1
ATOM 1444 C C . ARG A 1 180 ? -11.541 -27.163 -19.745 1.00 96.00 180 ARG A C 1
ATOM 1446 O O . ARG A 1 180 ? -10.835 -27.350 -20.733 1.00 96.00 180 ARG A O 1
ATOM 1453 N N . ILE A 1 181 ? -11.438 -26.084 -18.968 1.00 93.25 181 ILE A N 1
ATOM 1454 C CA . ILE A 1 181 ? -10.471 -25.004 -19.215 1.00 93.25 181 ILE A CA 1
ATOM 1455 C C . ILE A 1 181 ? -9.040 -25.526 -19.050 1.00 93.25 181 ILE A C 1
ATOM 1457 O O . ILE A 1 181 ? -8.179 -25.212 -19.866 1.00 93.25 181 ILE A O 1
ATOM 1461 N N . LEU A 1 182 ? -8.776 -26.353 -18.034 1.00 92.94 182 LEU A N 1
ATOM 1462 C CA . LEU A 1 182 ? -7.450 -26.929 -17.807 1.00 92.94 182 LEU A CA 1
ATOM 1463 C C . LEU A 1 182 ? -7.005 -27.797 -18.989 1.00 92.94 182 LEU A C 1
ATOM 1465 O O . LEU A 1 182 ? -5.875 -27.653 -19.455 1.00 92.94 182 LEU A O 1
ATOM 1469 N N . LYS A 1 183 ? -7.909 -28.625 -19.523 1.00 95.12 183 LYS A N 1
ATOM 1470 C CA . LYS A 1 183 ? -7.649 -29.425 -20.723 1.00 95.12 183 LYS A CA 1
ATOM 1471 C C . LYS A 1 183 ? -7.394 -28.550 -21.955 1.00 95.12 183 LYS A C 1
ATOM 1473 O O . LYS A 1 183 ? -6.441 -28.796 -22.687 1.00 95.12 183 LYS A O 1
ATOM 1478 N N . GLU A 1 184 ? -8.191 -27.501 -22.162 1.00 94.56 184 GLU A N 1
ATOM 1479 C CA . GLU A 1 184 ? -7.992 -26.552 -23.268 1.00 94.56 184 GLU A CA 1
ATOM 1480 C C . GLU A 1 184 ? -6.636 -25.827 -23.167 1.00 94.56 184 GLU A C 1
ATOM 1482 O O . GLU A 1 184 ? -5.945 -25.636 -24.169 1.00 94.56 184 GLU A O 1
ATOM 1487 N N . LEU A 1 185 ? -6.219 -25.442 -21.957 1.00 93.38 185 LEU A N 1
ATOM 1488 C CA . LEU A 1 185 ? -4.917 -24.820 -21.711 1.00 93.38 185 LEU A CA 1
ATOM 1489 C C . LEU A 1 185 ? -3.754 -25.788 -21.963 1.00 93.38 185 LEU A C 1
ATOM 1491 O O . LEU A 1 185 ? -2.712 -25.370 -22.468 1.00 93.38 185 LEU A O 1
ATOM 1495 N N . GLU A 1 186 ? -3.912 -27.067 -21.620 1.00 92.06 186 GLU A N 1
ATOM 1496 C CA . GLU A 1 186 ? -2.917 -28.103 -21.901 1.00 92.06 186 GLU A CA 1
ATOM 1497 C C . GLU A 1 186 ? -2.772 -28.347 -23.410 1.00 92.06 186 GLU A C 1
ATOM 1499 O O . GLU A 1 186 ? -1.652 -28.346 -23.926 1.00 92.06 186 GLU A O 1
ATOM 1504 N N . GLU A 1 187 ? -3.889 -28.444 -24.136 1.00 94.50 187 GLU A N 1
ATOM 1505 C CA . GLU A 1 187 ? -3.903 -28.557 -25.600 1.00 94.50 187 GLU A CA 1
ATOM 1506 C C . GLU A 1 187 ? -3.220 -27.342 -26.261 1.00 94.50 187 GLU A C 1
ATOM 1508 O O . GLU A 1 187 ? -2.305 -27.515 -27.071 1.00 94.50 187 GLU A O 1
ATOM 1513 N N . LYS A 1 188 ? -3.540 -26.110 -25.831 1.00 91.38 188 LYS A N 1
ATOM 1514 C CA . LYS A 1 188 ? -2.883 -24.882 -26.328 1.00 91.38 188 LYS A CA 1
ATOM 1515 C C . LYS A 1 188 ? -1.378 -24.853 -26.061 1.00 91.38 188 LYS A C 1
ATOM 1517 O O . LYS A 1 188 ? -0.615 -24.415 -26.923 1.00 91.38 188 LYS A O 1
ATOM 1522 N N . LYS A 1 189 ? -0.926 -25.313 -24.889 1.00 89.56 189 LYS A N 1
ATOM 1523 C CA . LYS A 1 189 ? 0.511 -25.397 -24.565 1.00 89.56 189 LYS A CA 1
ATOM 1524 C C . LYS A 1 189 ? 1.237 -26.386 -25.474 1.00 89.56 189 LYS A C 1
ATOM 1526 O O . LYS A 1 189 ? 2.355 -26.103 -25.902 1.00 89.56 189 LYS A O 1
ATOM 1531 N N . LEU A 1 190 ? 0.614 -27.524 -25.785 1.00 90.69 190 LEU A N 1
ATOM 1532 C CA . LEU A 1 190 ? 1.180 -28.516 -26.701 1.00 90.69 190 LEU A CA 1
ATOM 1533 C C . LEU A 1 190 ? 1.291 -27.973 -28.129 1.00 90.69 190 LEU A C 1
ATOM 1535 O O . LEU A 1 190 ? 2.288 -28.239 -28.801 1.00 90.69 190 LEU A O 1
ATOM 1539 N N . ASP A 1 191 ? 0.312 -27.193 -28.582 1.00 89.94 191 ASP A N 1
ATOM 1540 C CA . ASP A 1 191 ? 0.341 -26.591 -29.915 1.00 89.94 191 ASP A CA 1
ATOM 1541 C C . ASP A 1 191 ? 1.380 -25.463 -30.018 1.00 89.94 191 ASP A C 1
ATOM 1543 O O . ASP A 1 191 ? 2.186 -25.463 -30.951 1.00 89.94 191 ASP A O 1
ATOM 1547 N N . GLN A 1 192 ? 1.486 -24.593 -29.007 1.00 84.69 192 GLN A N 1
ATOM 1548 C CA . GLN A 1 192 ? 2.550 -23.578 -28.936 1.00 84.69 192 GLN A CA 1
ATOM 1549 C C . GLN A 1 192 ? 3.955 -24.195 -28.848 1.00 84.69 192 GLN A C 1
ATOM 1551 O O . GLN A 1 192 ? 4.910 -23.666 -29.421 1.00 84.69 192 GLN A O 1
ATOM 1556 N N . ALA A 1 193 ? 4.112 -25.322 -28.147 1.00 81.75 193 ALA A N 1
ATOM 1557 C CA . ALA A 1 193 ? 5.390 -26.029 -28.075 1.00 81.75 193 ALA A CA 1
ATOM 1558 C C . ALA A 1 193 ? 5.804 -26.613 -29.437 1.00 81.75 193 ALA A C 1
ATOM 1560 O O . ALA A 1 193 ? 6.986 -26.581 -29.784 1.00 81.75 193 ALA A O 1
ATOM 1561 N N . LYS A 1 194 ? 4.846 -27.105 -30.234 1.00 83.25 194 LYS A N 1
ATOM 1562 C CA . LYS A 1 194 ? 5.104 -27.590 -31.600 1.00 83.25 194 LYS A CA 1
ATOM 1563 C C . LYS A 1 194 ? 5.457 -26.453 -32.558 1.00 83.25 194 LYS A C 1
ATOM 1565 O O . LYS A 1 194 ? 6.334 -26.632 -33.398 1.00 83.25 194 LYS A O 1
ATOM 1570 N N . GLU A 1 195 ? 4.821 -25.292 -32.415 1.00 77.81 195 GLU A N 1
ATOM 1571 C CA . GLU A 1 195 ? 5.098 -24.113 -33.244 1.00 77.81 195 GLU A CA 1
ATOM 1572 C C . GLU A 1 195 ? 6.494 -23.527 -32.952 1.00 77.81 195 GLU A C 1
ATOM 1574 O O . GLU A 1 195 ? 7.276 -23.274 -33.871 1.00 77.81 195 GLU A O 1
ATOM 1579 N N . ASN A 1 196 ? 6.879 -23.439 -31.674 1.00 71.44 196 ASN A N 1
ATOM 1580 C CA . ASN A 1 196 ? 8.208 -22.964 -31.271 1.00 71.44 196 ASN A CA 1
ATOM 1581 C C . ASN A 1 196 ? 9.343 -23.959 -31.585 1.00 71.44 196 ASN A C 1
ATOM 1583 O O . ASN A 1 196 ? 10.483 -23.543 -31.788 1.00 71.44 196 ASN A O 1
ATOM 1587 N N . ALA A 1 197 ? 9.056 -25.261 -31.689 1.00 63.31 197 ALA A N 1
ATOM 1588 C CA . ALA A 1 197 ? 10.045 -26.267 -32.089 1.00 63.31 197 ALA A CA 1
ATOM 1589 C C . ALA A 1 197 ? 10.412 -26.214 -33.589 1.00 63.31 197 ALA A C 1
ATOM 1591 O O . ALA A 1 197 ? 11.402 -26.825 -33.990 1.00 63.31 197 ALA A O 1
ATOM 1592 N N . SER A 1 198 ? 9.656 -25.479 -34.418 1.00 56.94 198 SER A N 1
ATOM 1593 C CA . SER A 1 198 ? 9.874 -25.407 -35.871 1.00 56.94 198 SER A CA 1
ATOM 1594 C C . SER A 1 198 ? 10.657 -24.169 -36.347 1.00 56.94 198 SER A C 1
ATOM 1596 O O . SER A 1 198 ? 10.888 -24.043 -37.549 1.00 56.94 198 SER A O 1
ATOM 1598 N N . THR A 1 199 ? 11.106 -23.288 -35.438 1.00 50.84 199 THR A N 1
ATOM 1599 C CA . THR A 1 199 ? 11.842 -22.042 -35.771 1.00 50.84 199 THR A CA 1
ATOM 1600 C C . THR A 1 199 ? 13.153 -21.905 -34.978 1.00 50.84 199 THR A C 1
ATOM 1602 O O . THR A 1 199 ? 13.484 -20.841 -34.462 1.00 50.84 199 THR A O 1
ATOM 1605 N N . ALA A 1 200 ? 13.919 -22.991 -34.846 1.00 48.56 200 ALA A N 1
ATOM 1606 C CA . ALA A 1 200 ? 15.292 -22.942 -34.337 1.00 48.56 200 ALA A CA 1
ATOM 1607 C C . ALA A 1 200 ? 16.280 -22.882 -35.518 1.00 48.56 200 ALA A C 1
ATOM 1609 O O . ALA A 1 200 ? 16.768 -23.907 -35.993 1.00 48.56 200 ALA A O 1
ATOM 1610 N N . GLU A 1 201 ? 16.537 -21.676 -36.025 1.00 54.97 201 GLU A N 1
ATOM 1611 C CA . GLU A 1 201 ? 17.581 -21.417 -37.023 1.00 54.97 201 GLU A CA 1
ATOM 1612 C C . GLU A 1 201 ? 18.972 -21.370 -36.337 1.00 54.97 201 GLU A C 1
ATOM 1614 O O . GLU A 1 201 ? 19.076 -20.871 -35.212 1.00 54.97 201 GLU A O 1
ATOM 1619 N N . PRO A 1 202 ? 20.057 -21.899 -36.943 1.00 52.56 202 PRO A N 1
ATOM 1620 C CA . PRO A 1 202 ? 21.354 -22.017 -36.279 1.00 52.56 202 PRO A CA 1
ATOM 1621 C C . PRO A 1 202 ? 22.084 -20.670 -36.226 1.00 52.56 202 PRO A C 1
ATOM 1623 O O . PRO A 1 202 ? 22.498 -20.127 -37.251 1.00 52.56 202 PRO A O 1
ATOM 1626 N N . THR A 1 203 ? 22.312 -20.157 -35.018 1.00 40.00 203 THR A N 1
ATOM 1627 C CA . THR A 1 203 ? 23.130 -18.964 -34.775 1.00 40.00 203 THR A CA 1
ATOM 1628 C C . THR A 1 203 ? 24.588 -19.214 -35.180 1.00 40.00 203 THR A C 1
ATOM 1630 O O . THR A 1 203 ? 25.279 -20.048 -34.592 1.00 40.00 203 THR A O 1
ATOM 1633 N N . GLN A 1 204 ? 25.065 -18.478 -36.188 1.00 47.31 204 GLN A N 1
ATOM 1634 C CA . GLN A 1 204 ? 26.473 -18.436 -36.592 1.00 47.31 204 GLN A CA 1
ATOM 1635 C C . GLN A 1 204 ? 27.362 -17.787 -35.509 1.00 47.31 204 GLN A C 1
ATOM 1637 O O . GLN A 1 204 ? 26.955 -16.799 -34.893 1.00 47.31 204 GLN A O 1
ATOM 1642 N N . PRO A 1 205 ? 28.605 -18.267 -35.315 1.00 53.81 205 PRO A N 1
ATOM 1643 C CA . PRO A 1 205 ? 29.591 -17.618 -34.456 1.00 53.81 205 PRO A CA 1
ATOM 1644 C C . PRO A 1 205 ? 30.241 -16.423 -35.175 1.00 53.81 205 PRO A C 1
ATOM 1646 O O . PRO A 1 205 ? 30.845 -16.579 -36.238 1.00 53.81 205 PRO A O 1
ATOM 1649 N N . VAL A 1 206 ? 30.149 -15.227 -34.585 1.00 48.25 206 VAL A N 1
ATOM 1650 C CA . VAL A 1 206 ? 30.847 -14.018 -35.064 1.00 48.25 206 VAL A CA 1
ATOM 1651 C C . VAL A 1 206 ? 32.232 -13.905 -34.391 1.00 48.25 206 VAL A C 1
ATOM 1653 O O . VAL A 1 206 ? 32.313 -14.108 -33.178 1.00 48.25 206 VAL A O 1
ATOM 1656 N N . PRO A 1 207 ? 33.324 -13.587 -35.126 1.00 57.41 207 PRO A N 1
ATOM 1657 C CA . PRO A 1 207 ? 34.692 -13.584 -34.597 1.00 57.41 207 PRO A CA 1
ATOM 1658 C C . PRO A 1 207 ? 35.108 -12.327 -33.813 1.00 57.41 207 PRO A C 1
ATOM 1660 O O . PRO A 1 207 ? 34.722 -11.204 -34.130 1.00 57.41 207 PRO A O 1
ATOM 1663 N N . SER A 1 208 ? 35.995 -12.598 -32.852 1.00 50.81 208 SER A N 1
ATOM 1664 C CA . SER A 1 208 ? 36.989 -11.793 -32.127 1.00 50.81 208 SER A CA 1
ATOM 1665 C C . SER A 1 208 ? 37.281 -10.330 -32.502 1.00 50.81 208 SER A C 1
ATOM 1667 O O . SER A 1 208 ? 37.709 -10.000 -33.603 1.00 50.81 208 SER A O 1
ATOM 1669 N N . GLU A 1 209 ? 37.221 -9.530 -31.430 1.00 59.06 209 GLU A N 1
ATOM 1670 C CA . GLU A 1 209 ? 38.245 -8.619 -30.883 1.00 59.06 209 GLU A CA 1
ATOM 1671 C C . GLU A 1 209 ? 38.881 -7.538 -31.771 1.00 59.06 209 GLU A C 1
ATOM 1673 O O . GLU A 1 209 ? 39.748 -7.773 -32.612 1.00 59.06 209 GLU A O 1
ATOM 1678 N N . LYS A 1 210 ? 38.579 -6.288 -31.396 1.00 50.50 210 LYS A N 1
ATOM 1679 C CA . LYS A 1 210 ? 39.422 -5.112 -31.637 1.00 50.50 210 LYS A CA 1
ATOM 1680 C C . LYS A 1 210 ? 39.595 -4.351 -30.304 1.00 50.50 210 LYS A C 1
ATOM 1682 O O . LYS A 1 210 ? 38.630 -4.295 -29.540 1.00 50.50 210 LYS A O 1
ATOM 1687 N N . PRO A 1 211 ? 40.782 -3.798 -29.980 1.00 58.47 211 PRO A N 1
ATOM 1688 C CA . PRO A 1 211 ? 41.097 -3.338 -28.626 1.00 58.47 211 PRO A CA 1
ATOM 1689 C C . PRO A 1 211 ? 40.447 -1.980 -28.293 1.00 58.47 211 PRO A C 1
ATOM 1691 O O . PRO A 1 211 ? 40.288 -1.149 -29.191 1.00 58.47 211 PRO A O 1
ATOM 1694 N N . PRO A 1 212 ? 40.106 -1.711 -27.016 1.00 53.09 212 PRO A N 1
ATOM 1695 C CA . PRO A 1 212 ? 39.369 -0.515 -26.627 1.00 53.09 212 PRO A CA 1
ATOM 1696 C C . PRO A 1 212 ? 40.289 0.703 -26.450 1.00 53.09 212 PRO A C 1
ATOM 1698 O O . PRO A 1 212 ? 41.116 0.763 -25.542 1.00 53.09 212 PRO A O 1
ATOM 1701 N N . GLN A 1 213 ? 40.075 1.732 -27.270 1.00 53.78 2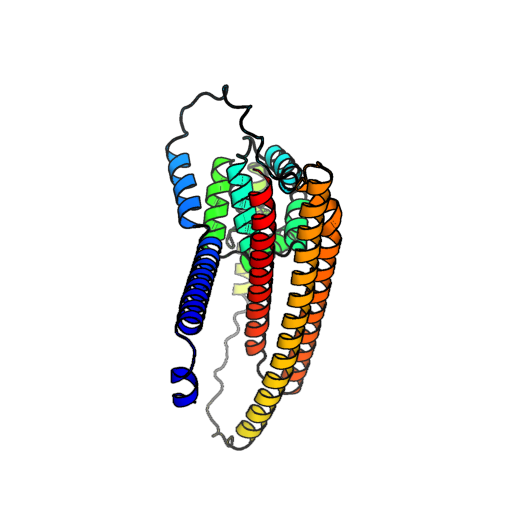13 GLN A N 1
ATOM 1702 C CA . GLN A 1 213 ? 40.416 3.119 -26.942 1.00 53.78 213 GLN A CA 1
ATOM 1703 C C . GLN A 1 213 ? 39.218 3.741 -26.203 1.00 53.78 213 GLN A C 1
ATOM 1705 O O . GLN A 1 213 ? 38.358 4.355 -26.824 1.00 53.78 213 GLN A O 1
ATOM 1710 N N . LYS A 1 214 ? 39.119 3.560 -24.879 1.00 55.62 214 LYS A N 1
ATOM 1711 C CA . LYS A 1 214 ? 38.059 4.180 -24.059 1.00 55.62 214 LYS A CA 1
ATOM 1712 C C . LYS A 1 214 ? 38.575 4.538 -22.666 1.00 55.62 214 LYS A C 1
ATOM 1714 O O . LYS A 1 214 ? 38.377 3.786 -21.727 1.00 55.62 214 LYS A O 1
ATOM 1719 N N . ASN A 1 215 ? 39.255 5.678 -22.540 1.00 54.62 215 ASN A N 1
ATOM 1720 C CA . ASN A 1 215 ? 39.670 6.218 -21.233 1.00 54.62 215 ASN A CA 1
ATOM 1721 C C . ASN A 1 215 ? 39.339 7.713 -21.037 1.00 54.62 215 ASN A C 1
ATOM 1723 O O . ASN A 1 215 ? 39.658 8.260 -19.988 1.00 54.62 215 ASN A O 1
ATOM 1727 N N . ALA A 1 216 ? 38.682 8.377 -21.999 1.00 56.75 216 ALA A N 1
ATOM 1728 C CA . ALA A 1 216 ? 38.298 9.792 -21.876 1.00 56.75 216 ALA A CA 1
ATOM 1729 C C . ALA A 1 216 ? 36.782 10.011 -21.679 1.00 56.75 216 ALA A C 1
ATOM 1731 O O . ALA A 1 216 ? 36.402 10.867 -20.887 1.00 56.75 216 ALA A O 1
ATOM 1732 N N . GLU A 1 217 ? 35.915 9.204 -22.306 1.00 60.03 217 GLU A N 1
ATOM 1733 C CA . GLU A 1 217 ? 34.445 9.327 -22.173 1.00 60.03 217 GLU A CA 1
ATOM 1734 C C . GLU A 1 217 ? 33.914 8.966 -20.776 1.00 60.03 217 GLU A C 1
ATOM 1736 O O . GLU A 1 217 ? 32.884 9.482 -20.346 1.00 60.03 217 GLU A O 1
ATOM 1741 N N . THR A 1 218 ? 34.625 8.112 -20.036 1.00 68.62 218 THR A N 1
ATOM 1742 C CA . THR A 1 218 ? 34.177 7.611 -18.726 1.00 68.62 218 THR A CA 1
ATOM 1743 C C . THR A 1 218 ? 34.057 8.728 -17.681 1.00 68.62 218 THR A C 1
ATOM 1745 O O . THR A 1 218 ? 33.165 8.686 -16.840 1.00 68.62 218 THR A O 1
ATOM 1748 N N . ASN A 1 219 ? 34.906 9.759 -17.756 1.00 84.19 219 ASN A N 1
ATOM 1749 C CA . ASN A 1 219 ? 34.971 10.810 -16.734 1.00 84.19 219 ASN A CA 1
ATOM 1750 C C . ASN A 1 219 ? 33.856 11.866 -16.901 1.00 84.19 219 ASN A C 1
ATOM 1752 O O . ASN A 1 219 ? 33.346 12.408 -15.922 1.00 84.19 219 ASN A O 1
ATOM 1756 N N . GLU A 1 220 ? 33.435 12.139 -18.141 1.00 91.12 220 GLU A N 1
ATOM 1757 C CA . GLU A 1 220 ? 32.345 13.083 -18.425 1.00 91.12 220 GLU A CA 1
ATOM 1758 C C . GLU A 1 220 ? 30.972 12.482 -18.089 1.00 91.12 220 GLU A C 1
ATOM 1760 O O . GLU A 1 220 ? 30.148 13.142 -17.452 1.00 91.12 220 GLU A O 1
ATOM 1765 N N . GLN A 1 221 ? 30.751 11.206 -18.428 1.00 91.56 221 GLN A N 1
ATOM 1766 C CA . GLN A 1 221 ? 29.517 10.490 -18.084 1.00 91.56 221 GLN A CA 1
ATOM 1767 C C . GLN A 1 221 ? 29.338 10.340 -16.568 1.00 91.56 221 GLN A C 1
ATOM 1769 O O . GLN A 1 221 ? 28.233 10.523 -16.058 1.00 91.56 221 GLN A O 1
ATOM 1774 N N . GLU A 1 222 ? 30.415 10.063 -15.829 1.00 92.50 222 GLU A N 1
ATOM 1775 C CA . GLU A 1 222 ? 30.372 9.978 -14.367 1.00 92.50 222 GLU A CA 1
ATOM 1776 C C . GLU A 1 222 ? 30.020 11.330 -13.726 1.00 92.50 222 GLU A C 1
ATOM 1778 O O . GLU A 1 222 ? 29.176 11.403 -12.827 1.00 92.50 222 GLU A O 1
ATOM 1783 N N . LEU A 1 223 ? 30.609 12.423 -14.221 1.00 94.31 223 LEU A N 1
ATOM 1784 C CA . LEU A 1 223 ? 30.311 13.767 -13.731 1.00 94.31 223 LEU A CA 1
ATOM 1785 C C . LEU A 1 223 ? 28.865 14.181 -14.041 1.00 94.31 223 LEU A C 1
ATOM 1787 O O . LEU A 1 223 ? 28.196 14.769 -13.184 1.00 94.31 223 LEU A O 1
ATOM 1791 N N . LEU A 1 224 ? 28.365 13.842 -15.232 1.00 95.44 224 LEU A N 1
ATOM 1792 C CA . LEU A 1 224 ? 26.976 14.082 -15.613 1.00 95.44 224 LEU A CA 1
ATOM 1793 C C . LEU A 1 224 ? 26.012 13.276 -14.736 1.00 95.44 224 LEU A C 1
ATOM 1795 O O . LEU A 1 224 ? 25.062 13.848 -14.198 1.00 95.44 224 LEU A O 1
ATOM 1799 N N . LYS A 1 225 ? 26.303 11.990 -14.511 1.00 94.88 225 LYS A N 1
ATOM 1800 C CA . LYS A 1 225 ? 25.531 11.131 -13.608 1.00 94.88 225 LYS A CA 1
ATOM 1801 C C . LYS A 1 225 ? 25.467 11.719 -12.205 1.00 94.88 225 LYS A C 1
ATOM 1803 O O . LYS A 1 225 ? 24.376 11.929 -11.690 1.00 94.88 225 LYS A O 1
ATOM 1808 N N . LYS A 1 226 ? 26.607 12.100 -11.623 1.00 94.50 226 LYS A N 1
ATOM 1809 C CA . LYS A 1 226 ? 26.663 12.718 -10.288 1.00 94.50 226 LYS A CA 1
ATOM 1810 C C . LYS A 1 226 ? 25.825 13.997 -10.198 1.00 94.50 226 LYS A C 1
ATOM 1812 O O . LYS A 1 226 ? 25.210 14.269 -9.167 1.00 94.50 226 LYS A O 1
ATOM 1817 N N . LYS A 1 227 ? 25.800 14.797 -11.269 1.00 96.75 227 LYS A N 1
ATOM 1818 C CA . LYS A 1 227 ? 24.987 16.016 -11.343 1.00 96.75 227 LYS A CA 1
ATOM 1819 C C . LYS A 1 227 ? 23.489 15.700 -11.384 1.00 96.75 227 LYS A C 1
ATOM 1821 O O . LYS A 1 227 ? 22.726 16.370 -10.687 1.00 96.75 227 LYS A O 1
ATOM 1826 N N . LEU A 1 228 ? 23.073 14.703 -12.168 1.00 96.38 228 LEU A N 1
ATOM 1827 C CA . LEU A 1 228 ? 21.679 14.250 -12.200 1.00 96.38 228 LEU A CA 1
ATOM 1828 C C . LEU A 1 228 ? 21.267 13.615 -10.866 1.00 96.38 228 LEU A C 1
ATOM 1830 O O . LEU A 1 228 ? 20.242 14.011 -10.313 1.00 96.38 228 LEU A O 1
ATOM 1834 N N . ASP A 1 229 ? 22.101 12.742 -10.295 1.00 94.06 229 ASP A N 1
ATOM 1835 C CA . ASP A 1 229 ? 21.872 12.117 -8.988 1.00 94.06 229 ASP A CA 1
ATOM 1836 C C . ASP A 1 229 ? 21.628 13.193 -7.917 1.00 94.06 229 ASP A C 1
ATOM 1838 O O . ASP A 1 229 ? 20.645 13.129 -7.179 1.00 94.06 229 ASP A O 1
ATOM 1842 N N . ALA A 1 230 ? 22.474 14.230 -7.861 1.00 95.38 230 ALA A N 1
ATOM 1843 C CA . ALA A 1 230 ? 22.318 15.337 -6.917 1.00 95.38 230 ALA A CA 1
ATOM 1844 C C . ALA A 1 230 ? 21.012 16.120 -7.140 1.00 95.38 230 ALA A C 1
ATOM 1846 O O . ALA A 1 230 ? 20.277 16.378 -6.185 1.00 95.38 230 ALA A O 1
ATOM 1847 N N . LYS A 1 231 ? 20.695 16.454 -8.398 1.00 97.31 231 LYS A N 1
ATOM 1848 C CA . LYS A 1 231 ? 19.472 17.182 -8.773 1.00 97.31 231 LYS A CA 1
ATOM 1849 C C . LYS A 1 231 ? 18.210 16.430 -8.348 1.00 97.31 231 LYS A C 1
ATOM 1851 O O . LYS A 1 231 ? 17.299 17.028 -7.775 1.00 97.31 231 LYS A O 1
ATOM 1856 N N . TYR A 1 232 ? 18.136 15.130 -8.625 1.00 96.94 232 TYR A N 1
ATOM 1857 C CA . TYR A 1 232 ? 16.948 14.341 -8.299 1.00 96.94 232 TYR A CA 1
ATOM 1858 C C . TYR A 1 232 ? 16.881 13.963 -6.822 1.00 96.94 232 TYR A C 1
ATOM 1860 O O . TYR A 1 232 ? 15.791 13.995 -6.255 1.00 96.94 232 TYR A O 1
ATOM 1868 N N . THR A 1 233 ? 18.021 13.753 -6.159 1.00 94.44 233 THR A N 1
ATOM 1869 C CA . THR A 1 233 ? 18.076 13.617 -4.694 1.00 94.44 233 THR A CA 1
ATOM 1870 C C . THR A 1 233 ? 17.473 14.841 -4.001 1.00 94.44 233 THR A C 1
ATOM 1872 O O . THR A 1 233 ? 16.672 14.698 -3.077 1.00 94.44 233 THR A O 1
ATOM 1875 N N . GLU A 1 234 ? 17.798 16.053 -4.462 1.00 96.19 234 GLU A N 1
ATOM 1876 C CA . GLU A 1 234 ? 17.219 17.284 -3.918 1.00 96.19 234 GLU A CA 1
ATOM 1877 C C . GLU A 1 234 ? 15.703 17.367 -4.163 1.00 96.19 234 GLU A C 1
ATOM 1879 O O . GLU A 1 234 ? 14.945 17.645 -3.230 1.00 96.19 234 GLU A O 1
ATOM 1884 N N . LYS A 1 235 ? 15.237 17.068 -5.387 1.00 96.44 235 LYS A N 1
ATOM 1885 C CA . LYS A 1 235 ? 13.799 17.047 -5.715 1.00 96.44 235 LYS A CA 1
ATOM 1886 C C . LYS A 1 235 ? 13.020 16.062 -4.836 1.00 96.44 235 LYS A C 1
ATOM 1888 O O . LYS A 1 235 ? 11.998 16.448 -4.268 1.00 96.44 235 LYS A O 1
ATOM 1893 N N . PHE A 1 236 ? 13.507 14.830 -4.680 1.00 94.31 236 PHE A N 1
ATOM 1894 C CA . PHE A 1 236 ? 12.865 13.832 -3.820 1.00 94.31 236 PHE A CA 1
ATOM 1895 C C . PHE A 1 236 ? 12.917 14.220 -2.339 1.00 94.31 236 PHE A C 1
ATOM 1897 O O . PHE A 1 236 ? 11.919 14.060 -1.640 1.00 94.31 236 PHE A O 1
ATOM 1904 N N . SER A 1 237 ? 14.022 14.804 -1.857 1.00 93.31 237 SER A N 1
ATOM 1905 C CA . SER A 1 237 ? 14.104 15.300 -0.475 1.00 93.31 237 SER A CA 1
ATOM 1906 C C . SER A 1 237 ? 13.084 16.409 -0.202 1.00 93.31 237 SER A C 1
ATOM 1908 O O . SER A 1 237 ? 12.444 16.422 0.851 1.00 93.31 237 SER A O 1
ATOM 1910 N N . ASN A 1 238 ? 12.896 17.328 -1.150 1.00 94.00 238 ASN A N 1
ATOM 1911 C CA . ASN A 1 238 ? 11.903 18.393 -1.027 1.00 94.00 238 ASN A CA 1
ATOM 1912 C C . ASN A 1 238 ? 10.473 17.841 -1.055 1.00 94.00 238 ASN A C 1
ATOM 1914 O O . ASN A 1 238 ? 9.658 18.242 -0.224 1.00 94.00 238 ASN A O 1
ATOM 1918 N N . LEU A 1 239 ? 10.185 16.877 -1.937 1.00 94.50 239 LEU A N 1
ATOM 1919 C CA . LEU A 1 239 ? 8.903 16.170 -1.943 1.00 94.50 239 LEU A CA 1
ATOM 1920 C C . LEU A 1 239 ? 8.631 15.493 -0.592 1.00 94.50 239 LEU A C 1
ATOM 1922 O O . LEU A 1 239 ? 7.548 15.655 -0.031 1.00 94.50 239 LEU A O 1
ATOM 1926 N N . GLN A 1 240 ? 9.620 14.782 -0.047 1.00 91.75 240 GLN A N 1
ATOM 1927 C CA . GLN A 1 240 ? 9.508 14.099 1.240 1.00 91.75 240 GLN A CA 1
ATOM 1928 C C . GLN A 1 240 ? 9.188 15.077 2.376 1.00 91.75 240 GLN A C 1
ATOM 1930 O O . GLN A 1 240 ? 8.281 14.822 3.164 1.00 91.75 240 GLN A O 1
ATOM 1935 N N . LYS A 1 241 ? 9.895 16.213 2.448 1.00 94.69 241 LYS A N 1
ATOM 1936 C CA . LYS A 1 241 ? 9.646 17.250 3.464 1.00 94.69 241 LYS A CA 1
ATOM 1937 C C . LYS A 1 241 ? 8.239 17.826 3.355 1.00 94.69 241 LYS A C 1
ATOM 1939 O O . LYS A 1 241 ? 7.552 17.922 4.364 1.00 94.69 241 LYS A O 1
ATOM 1944 N N . ASN A 1 242 ? 7.809 18.180 2.145 1.00 91.75 242 ASN A N 1
ATOM 1945 C CA . ASN A 1 242 ? 6.478 18.746 1.924 1.00 91.75 242 ASN A CA 1
ATOM 1946 C C . ASN A 1 242 ? 5.377 17.748 2.296 1.00 91.75 242 ASN A C 1
ATOM 1948 O O . ASN A 1 242 ? 4.416 18.115 2.962 1.00 91.75 242 ASN A O 1
ATOM 1952 N N . SER A 1 243 ? 5.565 16.478 1.936 1.00 91.06 243 SER A N 1
ATOM 1953 C CA . SER A 1 243 ? 4.624 15.407 2.274 1.00 91.06 243 SER A CA 1
ATOM 1954 C C . SER A 1 243 ? 4.567 15.157 3.777 1.00 91.06 243 SER A C 1
ATOM 1956 O O . SER A 1 243 ? 3.489 14.955 4.319 1.00 91.06 243 SER A O 1
ATOM 1958 N N . GLN A 1 244 ? 5.709 15.219 4.471 1.00 92.25 244 GLN A N 1
ATOM 1959 C CA . GLN A 1 244 ? 5.742 15.103 5.929 1.00 92.25 244 GLN A CA 1
ATOM 1960 C C . GLN A 1 244 ? 4.984 16.255 6.598 1.00 92.25 244 GLN A C 1
ATOM 1962 O O . GLN A 1 244 ? 4.212 16.002 7.511 1.00 92.25 244 GLN A O 1
ATOM 1967 N N . ILE A 1 245 ? 5.146 17.492 6.115 1.00 93.75 245 ILE A N 1
ATOM 1968 C CA . ILE A 1 245 ? 4.396 18.652 6.624 1.00 93.75 245 ILE A CA 1
ATOM 1969 C C . ILE A 1 245 ? 2.886 18.450 6.438 1.00 93.75 245 ILE A C 1
ATOM 1971 O O . ILE A 1 245 ? 2.114 18.744 7.347 1.00 93.75 245 ILE A O 1
ATOM 1975 N N . GLU A 1 246 ? 2.458 17.942 5.280 1.00 92.56 246 GLU A N 1
ATOM 1976 C CA . GLU A 1 246 ? 1.043 17.685 4.985 1.00 92.56 246 GLU A CA 1
ATOM 1977 C C . GLU A 1 246 ? 0.476 16.569 5.884 1.00 92.56 246 GLU A C 1
ATOM 1979 O O . GLU A 1 246 ? -0.585 16.741 6.484 1.00 92.56 246 GLU A O 1
ATOM 1984 N N . VAL A 1 247 ? 1.229 15.480 6.085 1.00 93.75 247 VAL A N 1
ATOM 1985 C CA . VAL A 1 247 ? 0.873 14.401 7.025 1.00 93.75 247 VAL A CA 1
ATOM 1986 C C . VAL A 1 247 ? 0.801 14.904 8.468 1.00 93.75 247 VAL A C 1
ATOM 1988 O O . VAL A 1 247 ? -0.159 14.586 9.169 1.00 93.75 247 VAL A O 1
ATOM 1991 N N . ASP A 1 248 ? 1.778 15.690 8.920 1.00 94.06 248 ASP A N 1
ATOM 1992 C CA . ASP A 1 248 ? 1.798 16.252 10.275 1.00 94.06 248 ASP A CA 1
ATOM 1993 C C . ASP A 1 248 ? 0.591 17.179 10.486 1.00 94.06 248 ASP A C 1
ATOM 1995 O O . ASP A 1 248 ? -0.092 17.088 11.504 1.00 94.06 248 ASP A O 1
ATOM 1999 N N . SER A 1 249 ? 0.263 18.010 9.490 1.00 95.44 249 SER A N 1
ATOM 2000 C CA . SER A 1 249 ? -0.908 18.891 9.524 1.00 95.44 249 SER A CA 1
ATOM 2001 C C . SER A 1 249 ? -2.221 18.112 9.633 1.00 95.44 249 SER A C 1
ATOM 2003 O O . SER A 1 249 ? -3.070 18.463 10.452 1.00 95.44 249 SER A O 1
ATOM 2005 N N . LEU A 1 250 ? -2.404 17.058 8.831 1.00 95.31 250 LEU A N 1
ATOM 2006 C CA . LEU A 1 250 ? -3.597 16.205 8.901 1.00 95.31 250 LEU A CA 1
ATOM 2007 C C . LEU A 1 250 ? -3.676 15.458 10.234 1.00 95.31 250 LEU A C 1
ATOM 2009 O O . LEU A 1 250 ? -4.749 15.331 10.819 1.00 95.31 250 LEU A O 1
ATOM 2013 N N . THR A 1 251 ? -2.533 15.006 10.747 1.00 95.69 251 THR A N 1
ATOM 2014 C CA . THR A 1 251 ? -2.456 14.313 12.035 1.00 95.69 251 THR A CA 1
ATOM 2015 C C . THR A 1 251 ? -2.873 15.226 13.185 1.00 95.69 251 THR A C 1
ATOM 2017 O O . THR A 1 251 ? -3.671 14.819 14.029 1.00 95.69 251 THR A O 1
ATOM 2020 N N . GLU A 1 252 ? -2.392 16.471 13.211 1.00 96.50 252 GLU A N 1
ATOM 2021 C CA . GLU A 1 252 ? -2.823 17.458 14.206 1.00 96.50 252 GLU A CA 1
ATOM 2022 C C . GLU A 1 252 ? -4.310 17.808 14.061 1.00 96.50 252 GLU A C 1
ATOM 2024 O O . GLU A 1 252 ? -5.011 17.857 15.068 1.00 96.50 252 GLU A O 1
ATOM 2029 N N . ALA A 1 253 ? -4.834 17.937 12.837 1.00 95.12 253 ALA A N 1
ATOM 2030 C CA . ALA A 1 253 ? -6.261 18.181 12.617 1.00 95.12 253 ALA A CA 1
ATOM 2031 C C . ALA A 1 253 ? -7.148 17.048 13.173 1.00 95.12 253 ALA A C 1
ATOM 2033 O O . ALA A 1 253 ? -8.158 17.315 13.832 1.00 95.12 253 ALA A O 1
ATOM 2034 N N . VAL A 1 254 ? -6.745 15.787 12.978 1.00 94.50 254 VAL A N 1
ATOM 2035 C CA . VAL A 1 254 ? -7.433 14.619 13.554 1.00 94.50 254 VAL A CA 1
ATOM 2036 C C . VAL A 1 254 ? -7.373 14.648 15.082 1.00 94.50 254 VAL A C 1
ATOM 2038 O O . VAL A 1 254 ? -8.390 14.440 15.744 1.00 94.50 254 VAL A O 1
ATOM 2041 N N . LYS A 1 255 ? -6.201 14.927 15.664 1.00 96.00 255 LYS A N 1
ATOM 2042 C CA . LYS A 1 255 ? -6.040 15.018 17.124 1.00 96.00 255 LYS A CA 1
ATOM 2043 C C . LYS A 1 255 ? -6.919 16.119 17.715 1.00 96.00 255 LYS A C 1
ATOM 2045 O O . LYS A 1 255 ? -7.624 15.865 18.689 1.00 96.00 255 LYS A O 1
ATOM 2050 N N . ASP A 1 256 ? -6.919 17.303 17.110 1.00 96.62 256 ASP A N 1
ATOM 2051 C CA . ASP A 1 256 ? -7.740 18.439 17.533 1.00 96.62 256 ASP A CA 1
ATOM 2052 C C . ASP A 1 256 ? -9.234 18.116 17.475 1.00 96.62 256 ASP A C 1
ATOM 2054 O O . ASP A 1 256 ? -9.981 18.478 18.385 1.00 96.62 256 ASP A O 1
ATOM 2058 N N . TYR A 1 257 ? -9.678 17.410 16.433 1.00 95.19 257 TYR A N 1
ATOM 2059 C CA . TYR A 1 257 ? -11.060 16.950 16.326 1.00 95.19 257 TYR A CA 1
ATOM 2060 C C . TYR A 1 257 ? -11.432 15.967 17.440 1.00 95.19 257 TYR A C 1
ATOM 2062 O O . TYR A 1 257 ? -12.500 16.107 18.042 1.00 95.19 257 TYR A O 1
ATOM 2070 N N . ILE A 1 258 ? -10.542 15.018 17.759 1.00 92.50 258 ILE A N 1
ATOM 2071 C CA . ILE A 1 258 ? -10.743 14.078 18.870 1.00 92.50 258 ILE A CA 1
ATOM 2072 C C . ILE A 1 258 ? -10.865 14.834 20.197 1.00 92.50 258 ILE A C 1
ATOM 2074 O O . ILE A 1 258 ? -11.795 14.585 20.964 1.00 92.50 258 ILE A O 1
ATOM 2078 N N . PHE A 1 259 ? -9.965 15.786 20.458 1.00 94.56 259 PHE A N 1
ATOM 2079 C CA . PHE A 1 259 ? -9.996 16.579 21.687 1.00 94.56 259 PHE A CA 1
ATOM 2080 C C . PHE A 1 259 ? -11.269 17.423 21.809 1.00 94.56 259 PHE A C 1
ATOM 2082 O O . PHE A 1 259 ? -11.943 17.345 22.834 1.00 94.56 259 PHE A O 1
ATOM 2089 N N . LYS A 1 260 ? -11.638 18.178 20.768 1.00 95.19 260 LYS A N 1
ATOM 2090 C CA . LYS A 1 260 ? -12.825 19.052 20.793 1.00 95.19 260 LYS A CA 1
ATOM 2091 C C . LYS A 1 260 ? -14.124 18.271 20.949 1.00 95.19 260 LYS A C 1
ATOM 2093 O O . LYS A 1 260 ? -14.947 18.619 21.787 1.00 95.19 260 LYS A O 1
ATOM 2098 N N . SER A 1 261 ? -14.291 17.187 20.192 1.00 93.75 261 SER A N 1
ATOM 2099 C CA . SER A 1 261 ? -15.484 16.336 20.301 1.00 93.75 261 SER A CA 1
ATOM 2100 C C . SER A 1 261 ? -15.645 15.798 21.723 1.00 93.75 261 SER A C 1
ATOM 2102 O O . SER A 1 261 ? -16.750 15.763 22.261 1.00 93.75 261 SER A O 1
ATOM 2104 N N . ARG A 1 262 ? -14.525 15.475 22.380 1.00 88.81 262 ARG A N 1
ATOM 2105 C CA . ARG A 1 262 ? -14.522 15.027 23.770 1.00 88.81 262 ARG A CA 1
ATOM 2106 C C . ARG A 1 262 ? -14.863 16.134 24.768 1.00 88.81 262 ARG A C 1
ATOM 2108 O O . ARG A 1 262 ? -15.601 15.867 25.712 1.00 88.81 262 ARG A O 1
ATOM 2115 N N . GLU A 1 263 ? -14.355 17.352 24.587 1.00 93.38 263 GLU A N 1
ATOM 2116 C CA . GLU A 1 263 ? -14.741 18.507 25.419 1.00 93.38 263 GLU A CA 1
ATOM 2117 C C . GLU A 1 263 ? -16.253 18.779 25.350 1.00 93.38 263 GLU A C 1
ATOM 2119 O O . GLU A 1 263 ? -16.854 19.222 26.328 1.00 93.38 263 GLU A O 1
ATOM 2124 N N . GLU A 1 264 ? -16.881 18.436 24.225 1.00 95.62 264 GLU A N 1
ATOM 2125 C CA . GLU A 1 264 ? -18.329 18.503 24.014 1.00 95.62 264 GLU A CA 1
ATOM 2126 C C . GLU A 1 264 ? -19.098 17.270 24.535 1.00 95.62 264 GLU A C 1
ATOM 2128 O O . GLU A 1 264 ? -20.319 17.202 24.391 1.00 95.62 264 GLU A O 1
ATOM 2133 N N . GLY A 1 265 ? -18.414 16.288 25.134 1.00 93.38 265 GLY A N 1
ATOM 2134 C CA . GLY A 1 265 ? -19.016 15.048 25.632 1.00 93.38 265 GLY A CA 1
ATOM 2135 C C . GLY A 1 265 ? -19.457 14.072 24.536 1.00 93.38 265 GLY A C 1
ATOM 2136 O O . GLY A 1 265 ? -20.256 13.178 24.811 1.00 93.38 265 GLY A O 1
ATOM 2137 N N . LYS A 1 266 ? -18.968 14.237 23.300 1.00 94.12 266 LYS A N 1
ATOM 2138 C CA . LYS A 1 266 ? -19.256 13.341 22.174 1.00 94.12 266 LYS A CA 1
ATOM 2139 C C . LYS A 1 266 ? -18.205 12.239 22.097 1.00 94.12 266 LYS A C 1
ATOM 2141 O O . LYS A 1 266 ? -17.003 12.501 22.167 1.00 94.12 266 LYS A O 1
ATOM 2146 N N . GLU A 1 267 ? -18.667 11.008 21.920 1.00 89.62 267 GLU A N 1
ATOM 2147 C CA . GLU A 1 267 ? -17.800 9.894 21.556 1.00 89.62 267 GLU A CA 1
ATOM 2148 C C . GLU A 1 267 ? -17.378 10.048 20.094 1.00 89.62 267 GLU A C 1
ATOM 2150 O O . GLU A 1 267 ? -18.213 10.299 19.228 1.00 89.62 267 GLU A O 1
ATOM 2155 N N . VAL A 1 268 ? -16.076 9.935 19.828 1.00 87.38 268 VAL A N 1
ATOM 2156 C CA . VAL A 1 268 ? -15.548 9.946 18.463 1.00 87.38 268 VAL A CA 1
ATOM 2157 C C . VAL A 1 268 ? -15.428 8.513 17.999 1.00 87.38 268 VAL A C 1
ATOM 2159 O O . VAL A 1 268 ? -14.719 7.723 18.616 1.00 87.38 268 VAL A O 1
ATOM 2162 N N . THR A 1 269 ? -16.096 8.188 16.901 1.00 85.00 269 THR A N 1
ATOM 2163 C CA . THR A 1 269 ? -16.007 6.878 16.262 1.00 85.00 269 THR A CA 1
ATOM 2164 C C . THR A 1 269 ? -15.024 6.905 15.091 1.00 85.00 269 THR A C 1
ATOM 2166 O O . THR A 1 269 ? -14.639 7.956 14.573 1.00 85.00 269 THR A O 1
ATOM 2169 N N . ILE A 1 270 ? -14.593 5.725 14.641 1.00 76.94 270 ILE A N 1
ATOM 2170 C CA . ILE A 1 270 ? -13.740 5.606 13.448 1.00 76.94 270 ILE A CA 1
ATOM 2171 C C . ILE A 1 270 ? -14.484 6.123 12.208 1.00 76.94 270 ILE A C 1
ATOM 2173 O O . ILE A 1 270 ? -13.872 6.750 11.343 1.00 76.94 270 ILE A O 1
ATOM 2177 N N . SER A 1 271 ? -15.804 5.916 12.153 1.00 72.12 271 SER A N 1
ATOM 2178 C CA . SER A 1 271 ? -16.658 6.447 11.090 1.00 72.12 271 SER A CA 1
ATOM 2179 C C . SER A 1 271 ? -16.629 7.974 11.052 1.00 72.12 271 SER A C 1
ATOM 2181 O O . SER A 1 271 ? -16.575 8.549 9.967 1.00 72.12 271 SER A O 1
ATOM 2183 N N . ASP A 1 272 ? -16.601 8.636 12.211 1.00 81.69 272 ASP A N 1
ATOM 2184 C CA . ASP A 1 272 ? -16.499 10.097 12.275 1.00 81.69 272 ASP A CA 1
ATOM 2185 C C . ASP A 1 272 ? -15.160 10.577 11.720 1.00 81.69 272 ASP A C 1
ATOM 2187 O O . ASP A 1 272 ? -15.120 11.491 10.896 1.00 81.69 272 ASP A O 1
ATOM 2191 N N . LEU A 1 273 ? -14.054 9.930 12.101 1.00 85.00 273 LEU A N 1
ATOM 2192 C CA . LEU A 1 273 ? -12.740 10.282 11.561 1.00 85.00 273 LEU A CA 1
ATOM 2193 C C . LEU A 1 273 ? -12.675 10.096 10.044 1.00 85.00 273 LEU A C 1
ATOM 2195 O O . LEU A 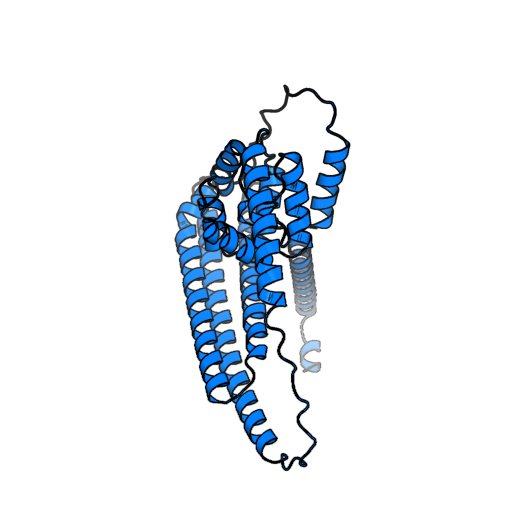1 273 ? -12.115 10.929 9.338 1.00 85.00 273 LEU A O 1
ATOM 2199 N N . GLN A 1 274 ? -13.270 9.031 9.519 1.00 76.75 274 GLN A N 1
ATOM 2200 C CA . GLN A 1 274 ? -13.310 8.799 8.078 1.00 76.75 274 GLN A CA 1
ATOM 2201 C C . GLN A 1 274 ? -14.153 9.839 7.355 1.00 76.75 274 GLN A C 1
ATOM 2203 O O . GLN A 1 274 ? -13.695 10.409 6.369 1.00 76.75 274 GLN A O 1
ATOM 2208 N N . ALA A 1 275 ? -15.356 10.112 7.856 1.00 82.88 275 ALA A N 1
ATOM 2209 C CA . ALA A 1 275 ? -16.252 11.090 7.255 1.00 82.88 275 ALA A CA 1
ATOM 2210 C C . ALA A 1 275 ? -15.618 12.487 7.200 1.00 82.88 275 ALA A C 1
ATOM 2212 O O . ALA A 1 275 ? -15.819 13.206 6.225 1.00 82.88 275 ALA A O 1
ATOM 2213 N N . ASN A 1 276 ? -14.834 12.852 8.219 1.00 91.50 276 ASN A N 1
ATOM 2214 C CA . ASN A 1 276 ? -14.217 14.173 8.308 1.00 91.50 276 ASN A CA 1
ATOM 2215 C C . ASN A 1 276 ? -12.844 14.270 7.626 1.00 91.50 276 ASN A C 1
ATOM 2217 O O . ASN A 1 276 ? -12.494 15.357 7.185 1.00 91.50 276 ASN A O 1
ATOM 2221 N N . PHE A 1 277 ? -12.068 13.182 7.532 1.00 90.88 277 PHE A N 1
ATOM 2222 C CA . PHE A 1 277 ? -10.656 13.266 7.120 1.00 90.88 277 PHE A CA 1
ATOM 2223 C C . PHE A 1 277 ? -10.239 12.319 5.991 1.00 90.88 277 PHE A C 1
ATOM 2225 O O . PHE A 1 277 ? -9.155 12.494 5.437 1.00 90.88 277 PHE A O 1
ATOM 2232 N N . LEU A 1 278 ? -11.044 11.319 5.611 1.00 82.44 278 LEU A N 1
ATOM 2233 C CA . LEU A 1 278 ? -10.620 10.337 4.602 1.00 82.44 278 LEU A CA 1
ATOM 2234 C C . LEU A 1 278 ? -10.371 10.981 3.231 1.00 82.44 278 LEU A C 1
ATOM 2236 O O . LEU A 1 278 ? -9.412 10.599 2.558 1.00 82.44 278 LEU A O 1
ATOM 2240 N N . SER A 1 279 ? -11.206 11.948 2.830 1.00 83.75 279 SER A N 1
ATOM 2241 C CA . SER A 1 279 ? -11.017 12.676 1.566 1.00 83.75 279 SER A CA 1
ATOM 2242 C C . SER A 1 279 ? -9.692 13.429 1.578 1.00 83.75 279 SER A C 1
ATOM 2244 O O . SER A 1 279 ? -8.867 13.204 0.701 1.00 83.75 279 SER A O 1
ATOM 2246 N N . ASP A 1 280 ? -9.438 14.219 2.623 1.00 87.81 280 ASP A N 1
ATOM 2247 C CA . ASP A 1 280 ? -8.220 15.023 2.739 1.00 87.81 280 ASP A CA 1
ATOM 2248 C C . ASP A 1 280 ? -6.954 14.154 2.780 1.00 87.81 280 ASP A C 1
ATOM 2250 O O . ASP A 1 280 ? -5.960 14.466 2.126 1.00 87.81 280 ASP A O 1
ATOM 2254 N N . ILE A 1 281 ? -6.995 13.024 3.498 1.00 86.00 281 ILE A N 1
ATOM 2255 C CA . ILE A 1 281 ? -5.893 12.049 3.535 1.00 86.00 281 ILE A CA 1
ATOM 2256 C C . ILE A 1 281 ? -5.645 11.461 2.141 1.00 86.00 281 ILE A C 1
ATOM 2258 O O . ILE A 1 281 ? -4.495 11.354 1.709 1.00 86.00 281 ILE A O 1
ATOM 2262 N N . THR A 1 282 ? -6.710 11.087 1.431 1.00 78.12 282 THR A N 1
ATOM 2263 C CA . THR A 1 282 ? -6.612 10.494 0.089 1.00 78.12 282 THR A CA 1
ATOM 2264 C C . THR A 1 282 ? -6.102 11.509 -0.933 1.00 78.12 282 THR A C 1
ATOM 2266 O O . THR A 1 282 ? -5.270 11.166 -1.774 1.00 78.12 282 THR A O 1
ATOM 2269 N N . ASP A 1 283 ? -6.555 12.758 -0.847 1.00 83.69 283 ASP A N 1
ATOM 2270 C CA . ASP A 1 283 ? -6.143 13.844 -1.734 1.00 83.69 283 ASP A CA 1
ATOM 2271 C C . ASP A 1 283 ? -4.680 14.229 -1.504 1.00 83.69 283 ASP A C 1
ATOM 2273 O O . ASP A 1 283 ? -3.918 14.349 -2.470 1.00 83.69 283 ASP A O 1
ATOM 2277 N N . ALA A 1 284 ? -4.258 14.343 -0.241 1.00 89.94 284 ALA A N 1
ATOM 2278 C CA . ALA A 1 284 ? -2.863 14.572 0.123 1.00 89.94 284 ALA A CA 1
ATOM 2279 C C . ALA A 1 284 ? -1.954 13.451 -0.404 1.00 89.94 284 ALA A C 1
ATOM 2281 O O . ALA A 1 284 ? -0.943 13.720 -1.055 1.00 89.94 284 ALA A O 1
ATOM 2282 N N . GLU A 1 285 ? -2.338 12.187 -0.193 1.00 87.44 285 GLU A N 1
ATOM 2283 C CA . GLU A 1 285 ? -1.589 11.036 -0.703 1.00 87.44 285 GLU A CA 1
ATOM 2284 C C . GLU A 1 285 ? -1.501 11.050 -2.236 1.00 87.44 285 GLU A C 1
ATOM 2286 O O . GLU A 1 285 ? -0.410 10.944 -2.794 1.00 87.44 285 GLU A O 1
ATOM 2291 N N . SER A 1 286 ? -2.634 11.237 -2.918 1.00 84.25 286 SER A N 1
ATOM 2292 C CA . SER A 1 286 ? -2.718 11.272 -4.382 1.00 84.25 286 SER A CA 1
ATOM 2293 C C . SER A 1 286 ? -1.846 12.378 -4.977 1.00 84.25 286 SER A C 1
ATOM 2295 O O . SER A 1 286 ? -1.129 12.162 -5.956 1.00 84.25 286 SER A O 1
ATOM 2297 N N . LYS A 1 287 ? -1.858 13.569 -4.375 1.00 90.81 287 LYS A N 1
ATOM 2298 C CA . LYS A 1 287 ? -1.037 14.709 -4.793 1.00 90.81 287 LYS A CA 1
ATOM 2299 C C . LYS A 1 287 ? 0.455 14.423 -4.630 1.00 90.81 287 LYS A C 1
ATOM 2301 O O . LYS A 1 287 ? 1.226 14.723 -5.545 1.00 90.81 287 LYS A O 1
ATOM 2306 N N . THR A 1 288 ? 0.867 13.829 -3.511 1.00 91.88 288 THR A N 1
ATOM 2307 C CA . THR A 1 288 ? 2.259 13.414 -3.310 1.00 91.88 288 THR A CA 1
ATOM 2308 C C . THR A 1 288 ? 2.669 12.326 -4.307 1.00 91.88 288 THR A C 1
ATOM 2310 O O . THR A 1 288 ? 3.720 12.465 -4.934 1.00 91.88 288 THR A O 1
ATOM 2313 N N . ASP A 1 289 ? 1.832 11.305 -4.522 1.00 90.56 289 ASP A N 1
ATOM 2314 C CA . ASP A 1 289 ? 2.081 10.228 -5.493 1.00 90.56 289 ASP A CA 1
ATOM 2315 C C . ASP A 1 289 ? 2.253 10.804 -6.914 1.00 90.56 289 ASP A C 1
ATOM 2317 O O . ASP A 1 289 ? 3.204 10.474 -7.622 1.00 90.56 289 ASP A O 1
ATOM 2321 N N . GLN A 1 290 ? 1.399 11.747 -7.326 1.00 90.69 290 GLN A N 1
ATOM 2322 C CA . GLN A 1 290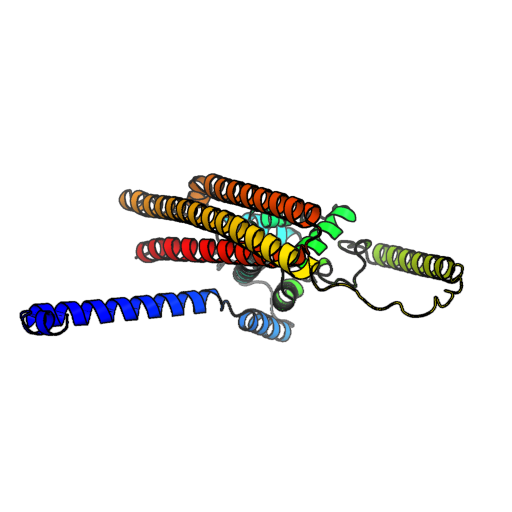 ? 1.517 12.418 -8.627 1.00 90.69 290 GLN A CA 1
ATOM 2323 C C . GLN A 1 290 ? 2.816 13.223 -8.766 1.00 90.69 290 GLN A C 1
ATOM 2325 O O . GLN A 1 290 ? 3.443 13.218 -9.829 1.00 90.69 290 GLN A O 1
ATOM 2330 N N . GLN A 1 291 ? 3.234 13.931 -7.713 1.00 95.06 291 GLN A N 1
ATOM 2331 C CA . GLN A 1 291 ? 4.497 14.670 -7.722 1.00 95.06 291 GLN A CA 1
ATOM 2332 C C . GLN A 1 291 ? 5.703 13.727 -7.778 1.00 95.06 291 GLN A C 1
ATOM 2334 O O . GLN A 1 291 ? 6.659 14.020 -8.498 1.00 95.06 291 GLN A O 1
ATOM 2339 N N . PHE A 1 292 ? 5.646 12.599 -7.067 1.00 96.69 292 PHE A N 1
ATOM 2340 C CA . PHE A 1 292 ? 6.666 11.557 -7.120 1.00 96.69 292 PHE A CA 1
ATOM 2341 C C . PHE A 1 292 ? 6.825 11.013 -8.544 1.00 96.69 292 PHE A C 1
ATOM 2343 O O . PHE A 1 292 ? 7.918 11.093 -9.108 1.00 96.69 292 PHE A O 1
ATOM 2350 N N . GLU A 1 293 ? 5.731 10.551 -9.155 1.00 93.38 293 GLU A N 1
ATOM 2351 C CA . GLU A 1 293 ? 5.736 9.992 -10.512 1.00 93.38 293 GLU A CA 1
ATOM 2352 C C . GLU A 1 293 ? 6.212 11.011 -11.552 1.00 93.38 293 GLU A C 1
ATOM 2354 O O . GLU A 1 293 ? 6.967 10.681 -12.470 1.00 93.38 293 GLU A O 1
ATOM 2359 N N . LYS A 1 294 ? 5.852 12.288 -11.379 1.00 96.31 294 LYS A N 1
ATOM 2360 C CA . LYS A 1 294 ? 6.361 13.368 -12.228 1.00 96.31 294 LYS A CA 1
ATOM 2361 C C . LYS A 1 294 ? 7.881 13.514 -12.116 1.00 96.31 294 LYS A C 1
ATOM 2363 O O . LYS A 1 294 ? 8.555 13.562 -13.144 1.00 96.31 294 LYS A O 1
ATOM 2368 N N . ILE A 1 295 ? 8.429 13.581 -10.899 1.00 96.62 295 ILE A N 1
ATOM 2369 C CA . ILE A 1 295 ? 9.882 13.703 -10.676 1.00 96.62 295 ILE A CA 1
ATOM 2370 C C . ILE A 1 295 ? 10.610 12.483 -11.246 1.00 96.62 295 ILE A C 1
ATOM 2372 O O . ILE A 1 295 ? 11.646 12.638 -11.891 1.00 96.62 295 ILE A O 1
ATOM 2376 N N . LEU A 1 296 ? 10.055 11.288 -11.045 1.00 95.31 296 LEU A N 1
ATOM 2377 C CA . LEU A 1 296 ? 10.618 10.037 -11.533 1.00 95.31 296 LEU A CA 1
ATOM 2378 C C . LEU A 1 296 ? 10.630 9.971 -13.068 1.00 95.31 296 LEU A C 1
ATOM 2380 O O . LEU A 1 296 ? 11.658 9.638 -13.654 1.00 95.31 296 LEU A O 1
ATOM 2384 N N . SER A 1 297 ? 9.531 10.346 -13.728 1.00 94.50 297 SER A N 1
ATOM 2385 C CA . SER A 1 297 ? 9.454 10.398 -15.194 1.00 94.50 297 SER A CA 1
ATOM 2386 C C . SER A 1 297 ? 10.405 11.445 -15.782 1.00 94.50 297 SER A C 1
ATOM 2388 O O . SER A 1 297 ? 11.050 11.198 -16.801 1.00 94.50 297 SER A O 1
ATOM 2390 N N . GLU A 1 298 ? 10.538 12.607 -15.131 1.00 97.25 298 GLU A N 1
ATOM 2391 C CA . GLU A 1 298 ? 11.547 13.606 -15.498 1.00 97.25 298 GLU A CA 1
ATOM 2392 C C . GLU A 1 298 ? 12.966 13.035 -15.366 1.00 97.25 298 GLU A C 1
ATOM 2394 O O . GLU A 1 298 ? 13.782 13.252 -16.258 1.00 97.25 298 GLU A O 1
ATOM 2399 N N . ALA A 1 299 ? 13.260 12.307 -14.282 1.00 97.00 299 ALA A N 1
ATOM 2400 C CA . ALA A 1 299 ? 14.557 11.666 -14.068 1.00 97.00 299 ALA A CA 1
ATOM 2401 C C . ALA A 1 299 ? 14.864 10.648 -15.157 1.00 97.00 299 ALA A C 1
ATOM 2403 O O . ALA A 1 299 ? 15.902 10.741 -15.803 1.00 97.00 299 ALA A O 1
ATOM 2404 N N . GLN A 1 300 ? 13.935 9.737 -15.426 1.00 96.44 300 GLN A N 1
ATOM 2405 C CA . GLN A 1 300 ? 14.105 8.719 -16.453 1.00 96.44 300 GLN A CA 1
ATOM 2406 C C . GLN A 1 300 ? 14.444 9.339 -17.816 1.00 96.44 300 GLN A C 1
ATOM 2408 O O . GLN A 1 300 ? 15.443 8.961 -18.423 1.00 96.44 300 GLN A O 1
ATOM 2413 N N . LYS A 1 301 ? 13.697 10.369 -18.240 1.00 97.56 301 LYS A N 1
ATOM 2414 C CA . LYS A 1 301 ? 13.957 11.079 -19.503 1.00 97.56 301 LYS A CA 1
ATOM 2415 C C . LYS A 1 301 ? 15.349 11.714 -19.557 1.00 97.56 301 LYS A C 1
ATOM 2417 O O . LYS A 1 301 ? 15.999 11.648 -20.596 1.00 97.56 301 LYS A O 1
ATOM 2422 N N . GLU A 1 302 ? 15.812 12.342 -18.474 1.00 97.69 302 GLU A N 1
ATOM 2423 C CA . GLU A 1 302 ? 17.135 12.987 -18.447 1.00 97.69 302 GLU A CA 1
ATOM 2424 C C . GLU A 1 302 ? 18.293 11.971 -18.432 1.00 97.69 302 GLU A C 1
ATOM 2426 O O . GLU A 1 302 ? 19.328 12.226 -19.055 1.00 97.69 302 GLU A O 1
ATOM 2431 N N . TYR A 1 303 ? 18.124 10.814 -17.780 1.00 96.50 303 TYR A N 1
ATOM 2432 C CA . TYR A 1 303 ? 19.121 9.734 -17.797 1.00 96.50 303 TYR A CA 1
ATOM 2433 C C . TYR A 1 303 ? 19.191 9.074 -19.176 1.00 96.50 303 TYR A C 1
ATOM 2435 O O . TYR A 1 303 ? 20.283 8.948 -19.730 1.00 96.50 303 TYR A O 1
ATOM 2443 N N . GLU A 1 304 ? 18.041 8.740 -19.771 1.00 94.81 304 GLU A N 1
ATOM 2444 C CA . GLU A 1 304 ? 17.956 8.155 -21.115 1.00 94.81 304 GLU A CA 1
ATOM 2445 C C . GLU A 1 304 ? 18.549 9.091 -22.178 1.00 94.81 304 GLU A C 1
ATOM 2447 O O . GLU A 1 304 ? 19.379 8.666 -22.982 1.00 94.81 304 GLU A O 1
ATOM 2452 N N . ALA A 1 305 ? 18.218 10.389 -22.134 1.00 96.38 305 ALA A N 1
ATOM 2453 C CA . ALA A 1 305 ? 18.790 11.394 -23.037 1.00 96.38 305 ALA A CA 1
ATOM 2454 C C . ALA A 1 305 ? 20.317 11.533 -22.902 1.00 96.38 305 ALA A C 1
ATOM 2456 O O . ALA A 1 305 ? 20.989 11.958 -23.841 1.00 96.38 305 ALA A O 1
ATOM 2457 N N . SER 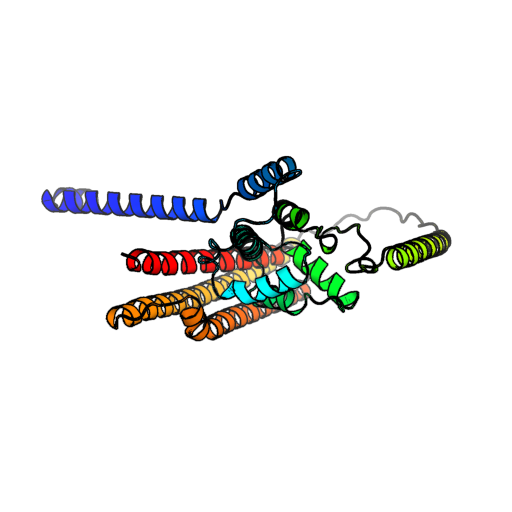A 1 306 ? 20.864 11.155 -21.746 1.00 95.94 306 SER A N 1
ATOM 2458 C CA . SER A 1 306 ? 22.297 11.177 -21.448 1.00 95.94 306 SER A CA 1
ATOM 2459 C C . SER A 1 306 ? 22.980 9.818 -21.659 1.00 95.94 306 SER A C 1
ATOM 2461 O O . SER A 1 306 ? 24.162 9.684 -21.347 1.00 95.94 306 SER A O 1
ATOM 2463 N N . SER A 1 307 ? 22.261 8.805 -22.167 1.00 95.56 307 SER A N 1
ATOM 2464 C CA . SER A 1 307 ? 22.738 7.412 -22.269 1.00 95.56 307 SER A CA 1
ATOM 2465 C C . SER A 1 307 ? 23.249 6.842 -20.934 1.00 95.56 307 SER A C 1
ATOM 2467 O O . SER A 1 307 ? 24.195 6.053 -20.904 1.00 95.56 307 SER A O 1
ATOM 2469 N N . LEU A 1 308 ? 22.649 7.272 -19.821 1.00 94.25 308 LEU A N 1
ATOM 2470 C CA . LEU A 1 308 ? 22.964 6.805 -18.475 1.00 94.25 308 LEU A CA 1
ATOM 2471 C C . LEU A 1 308 ? 22.014 5.680 -18.059 1.00 94.25 308 LEU A C 1
ATOM 2473 O O . LEU A 1 308 ? 20.844 5.659 -18.431 1.00 94.25 308 LEU A O 1
ATOM 2477 N N . ASP A 1 309 ? 22.527 4.764 -17.241 1.00 93.25 309 ASP A N 1
ATOM 2478 C CA . ASP A 1 309 ? 21.742 3.670 -16.675 1.00 93.25 309 ASP A CA 1
ATOM 2479 C C . ASP A 1 309 ? 20.658 4.184 -15.710 1.00 93.25 309 ASP A C 1
ATOM 2481 O O . ASP A 1 309 ? 20.943 4.940 -14.777 1.00 93.25 309 ASP A O 1
ATOM 2485 N N . VAL A 1 310 ? 19.420 3.737 -15.931 1.00 94.44 310 VAL A N 1
ATOM 2486 C CA . VAL A 1 310 ? 18.228 4.115 -15.159 1.00 94.44 310 VAL A CA 1
ATOM 2487 C C . VAL A 1 310 ? 17.983 3.218 -13.945 1.00 94.44 310 VAL A C 1
ATOM 2489 O O . VAL A 1 310 ? 17.116 3.541 -13.135 1.00 94.44 310 VAL A O 1
ATOM 2492 N N . SER A 1 311 ? 18.742 2.127 -13.765 1.00 84.44 311 SER A N 1
ATOM 2493 C CA . SER A 1 311 ? 18.545 1.185 -12.647 1.00 84.44 311 SER A CA 1
ATOM 2494 C C . SER A 1 311 ? 18.622 1.857 -11.266 1.00 84.44 311 SER A C 1
ATOM 2496 O O . SER A 1 311 ? 17.920 1.478 -10.327 1.00 84.44 311 SER A O 1
ATOM 2498 N N . GLY A 1 312 ? 19.406 2.936 -11.147 1.00 85.12 312 GLY A N 1
ATOM 2499 C CA . GLY A 1 312 ? 19.504 3.735 -9.924 1.00 85.12 312 GLY A CA 1
ATOM 2500 C C . GLY A 1 312 ? 18.176 4.368 -9.487 1.00 85.12 312 GLY A C 1
ATOM 2501 O O . GLY A 1 312 ? 17.987 4.627 -8.297 1.00 85.12 312 GLY A O 1
ATOM 2502 N N . LEU A 1 313 ? 17.227 4.566 -10.410 1.00 90.88 313 LEU A N 1
ATOM 2503 C CA . LEU A 1 313 ? 15.934 5.189 -10.119 1.00 90.88 313 LEU A CA 1
ATOM 2504 C C . LEU A 1 313 ? 15.008 4.300 -9.273 1.00 90.88 313 LEU A C 1
ATOM 2506 O O . LEU A 1 313 ? 14.157 4.823 -8.550 1.00 90.88 313 LEU A O 1
ATOM 2510 N N . ASP A 1 314 ? 15.202 2.979 -9.274 1.00 84.25 314 ASP A N 1
ATOM 2511 C CA . ASP A 1 314 ? 14.419 2.065 -8.430 1.00 84.25 314 ASP A CA 1
ATOM 2512 C C . ASP A 1 314 ? 14.719 2.242 -6.933 1.00 84.25 314 ASP A C 1
ATOM 2514 O O . ASP A 1 314 ? 13.859 1.998 -6.077 1.00 84.25 314 ASP A O 1
ATOM 2518 N N . THR A 1 315 ? 15.903 2.771 -6.602 1.00 84.19 315 THR A N 1
ATOM 2519 C CA . THR A 1 315 ? 16.235 3.153 -5.222 1.00 84.19 315 THR A CA 1
ATOM 2520 C C . THR A 1 315 ? 15.321 4.277 -4.734 1.00 84.19 315 THR A C 1
ATOM 2522 O O . THR A 1 315 ? 14.840 4.218 -3.602 1.00 84.19 315 THR A O 1
ATOM 2525 N N . PHE A 1 316 ? 15.006 5.264 -5.583 1.00 88.69 316 PHE A N 1
ATOM 2526 C CA . PHE A 1 316 ? 14.101 6.356 -5.212 1.00 88.69 316 PHE A CA 1
ATOM 2527 C C . PHE A 1 316 ? 12.666 5.870 -4.992 1.00 88.69 316 PHE A C 1
ATOM 2529 O O . PHE A 1 316 ? 12.040 6.291 -4.022 1.00 88.69 316 PHE A O 1
ATOM 2536 N N . LYS A 1 317 ? 12.166 4.934 -5.814 1.00 87.31 317 LYS A N 1
ATOM 2537 C CA . LYS A 1 317 ? 10.858 4.281 -5.591 1.00 87.31 317 LYS A CA 1
ATOM 2538 C C . LYS A 1 317 ? 10.809 3.572 -4.244 1.00 87.31 317 LYS A C 1
ATOM 2540 O O . LYS A 1 317 ? 9.880 3.768 -3.467 1.00 87.31 317 LYS A O 1
ATOM 2545 N N . THR A 1 318 ? 11.846 2.794 -3.942 1.00 79.19 318 THR A N 1
ATOM 2546 C CA . THR A 1 318 ? 11.940 2.060 -2.675 1.00 79.19 318 THR A CA 1
ATOM 2547 C C . THR A 1 318 ? 11.963 3.016 -1.479 1.00 79.19 318 THR A C 1
ATOM 2549 O O . THR A 1 318 ? 11.228 2.821 -0.513 1.00 79.19 318 THR A O 1
ATOM 2552 N N . GLN A 1 319 ? 12.770 4.081 -1.543 1.00 83.50 319 GLN A N 1
ATOM 2553 C CA . GLN A 1 319 ? 12.847 5.096 -0.487 1.00 83.50 319 GLN A CA 1
ATOM 2554 C C . GLN A 1 319 ? 11.532 5.861 -0.310 1.00 83.50 319 GLN A C 1
ATOM 2556 O O . GLN A 1 319 ? 11.147 6.167 0.820 1.00 83.50 319 GLN A O 1
ATOM 2561 N N . TYR A 1 320 ? 10.841 6.153 -1.411 1.00 89.56 320 TYR A N 1
ATOM 2562 C CA . TYR A 1 320 ? 9.544 6.813 -1.396 1.00 89.56 320 TYR A CA 1
ATOM 2563 C C . TYR A 1 320 ? 8.498 5.983 -0.646 1.00 89.56 320 TYR A C 1
ATOM 2565 O O . TYR A 1 320 ? 7.920 6.468 0.327 1.00 89.56 320 TYR A O 1
ATOM 2573 N N . GLU A 1 321 ? 8.335 4.710 -1.012 1.00 82.94 321 GLU A N 1
ATOM 2574 C CA . GLU A 1 321 ? 7.379 3.803 -0.363 1.00 82.94 321 GLU A CA 1
ATOM 2575 C C . GLU A 1 321 ? 7.713 3.583 1.120 1.00 82.94 321 GLU A C 1
ATOM 2577 O O . GLU A 1 321 ? 6.840 3.640 1.988 1.00 82.94 321 GLU A O 1
ATOM 2582 N N . GLN A 1 322 ? 9.000 3.434 1.453 1.00 77.88 322 GLN A N 1
ATOM 2583 C CA . GLN A 1 322 ? 9.445 3.360 2.847 1.00 77.88 322 GLN A CA 1
ATOM 2584 C C . GLN A 1 322 ? 9.097 4.630 3.633 1.00 77.88 322 GLN A C 1
ATOM 2586 O O . GLN A 1 322 ? 8.658 4.544 4.784 1.00 77.88 322 GLN A O 1
ATOM 2591 N N . SER A 1 323 ? 9.282 5.810 3.035 1.00 82.19 323 SER A N 1
ATOM 2592 C CA . SER A 1 323 ? 8.937 7.081 3.672 1.00 82.19 323 SER A CA 1
ATOM 2593 C C . SER A 1 323 ? 7.428 7.228 3.859 1.00 82.19 323 SER A C 1
ATOM 2595 O O . SER A 1 323 ? 6.995 7.662 4.926 1.00 82.19 323 SER A O 1
ATOM 2597 N N . LYS A 1 324 ? 6.633 6.836 2.859 1.00 87.19 324 LYS A N 1
ATOM 2598 C CA . LYS A 1 324 ? 5.166 6.843 2.898 1.00 87.19 324 LYS A CA 1
ATOM 2599 C C . LYS A 1 324 ? 4.638 5.948 4.020 1.00 87.19 324 LYS A C 1
ATOM 2601 O O . LYS A 1 324 ? 3.881 6.410 4.874 1.00 87.19 324 LYS A O 1
ATOM 2606 N N . ASN A 1 325 ? 5.119 4.708 4.099 1.00 76.81 325 ASN A N 1
ATOM 2607 C CA . ASN A 1 325 ? 4.740 3.768 5.155 1.00 76.81 325 ASN A CA 1
ATOM 2608 C C . ASN A 1 325 ? 5.155 4.265 6.546 1.00 76.81 325 ASN A C 1
ATOM 2610 O O . ASN A 1 325 ? 4.357 4.227 7.483 1.00 76.81 325 ASN A O 1
ATOM 2614 N N . LYS A 1 326 ? 6.370 4.813 6.683 1.00 80.31 326 LYS A N 1
ATOM 2615 C CA . LYS A 1 326 ? 6.840 5.398 7.947 1.00 80.31 326 LYS A CA 1
ATOM 2616 C C . LYS A 1 326 ? 5.969 6.573 8.400 1.00 80.31 326 LYS A C 1
ATOM 2618 O O . LYS A 1 326 ? 5.637 6.659 9.587 1.00 80.31 326 LYS A O 1
ATOM 2623 N N . ALA A 1 327 ? 5.602 7.466 7.481 1.00 82.88 327 ALA A N 1
ATOM 2624 C CA . ALA A 1 327 ? 4.743 8.610 7.770 1.00 82.88 327 ALA A CA 1
ATOM 2625 C C . ALA A 1 327 ? 3.363 8.143 8.258 1.00 82.88 327 ALA A C 1
ATOM 2627 O O . ALA A 1 327 ? 2.934 8.549 9.337 1.00 82.88 327 ALA A O 1
ATOM 2628 N N . ARG A 1 328 ? 2.741 7.187 7.552 1.00 82.38 328 ARG A N 1
ATOM 2629 C CA . ARG A 1 328 ? 1.471 6.559 7.959 1.00 82.38 328 ARG A CA 1
ATOM 2630 C C . ARG A 1 328 ? 1.545 5.939 9.351 1.00 82.38 328 ARG A C 1
ATOM 2632 O O . ARG A 1 328 ? 0.714 6.246 10.200 1.00 82.38 328 ARG A O 1
ATOM 2639 N N . SER A 1 329 ? 2.558 5.110 9.615 1.00 75.56 329 SER A N 1
ATOM 2640 C CA . SER A 1 329 ? 2.708 4.461 10.924 1.00 75.56 329 SER A CA 1
ATOM 2641 C C . SER A 1 329 ? 2.905 5.471 12.058 1.00 75.56 329 SER A C 1
ATOM 2643 O O . SER A 1 329 ? 2.387 5.287 13.159 1.00 75.56 329 SER A O 1
ATOM 2645 N N . THR A 1 330 ? 3.627 6.563 11.782 1.00 79.94 330 THR A N 1
ATOM 2646 C CA . THR A 1 330 ? 3.882 7.625 12.763 1.00 79.94 330 THR A CA 1
ATOM 2647 C C . THR A 1 330 ? 2.595 8.388 13.070 1.00 79.94 330 THR A C 1
ATOM 2649 O O . THR A 1 330 ? 2.252 8.542 14.242 1.00 79.94 330 THR A O 1
ATOM 2652 N N . ALA A 1 331 ? 1.852 8.789 12.035 1.00 84.44 331 ALA A N 1
ATOM 2653 C CA . ALA A 1 331 ? 0.565 9.465 12.164 1.00 84.44 331 ALA A CA 1
ATOM 2654 C C . ALA A 1 331 ? -0.445 8.613 12.950 1.00 84.44 331 ALA A C 1
ATOM 2656 O O . ALA A 1 331 ? -1.005 9.067 13.948 1.00 84.44 331 ALA A O 1
ATOM 2657 N N . LEU A 1 332 ? -0.604 7.337 12.576 1.00 81.12 332 LEU A N 1
ATOM 2658 C CA . LEU A 1 332 ? -1.491 6.401 13.274 1.00 81.12 332 LEU A CA 1
ATOM 2659 C C . LEU A 1 332 ? -1.109 6.243 14.747 1.00 81.12 332 LEU A C 1
ATOM 2661 O O . LEU A 1 332 ? -1.976 6.307 15.614 1.00 81.12 332 LEU A O 1
ATOM 2665 N N . SER A 1 333 ? 0.182 6.094 15.056 1.00 78.06 333 SER A N 1
ATOM 2666 C CA . SER A 1 333 ? 0.647 6.012 16.443 1.00 78.06 333 SER A CA 1
ATOM 2667 C C . SER A 1 333 ? 0.288 7.261 17.252 1.00 78.06 333 SER A C 1
ATOM 2669 O O . SER A 1 333 ? -0.076 7.144 18.424 1.00 78.06 333 SER A O 1
ATOM 2671 N N . GLN A 1 334 ? 0.406 8.451 16.662 1.00 88.19 334 GLN A N 1
ATOM 2672 C CA . GLN A 1 334 ? 0.073 9.702 17.340 1.00 88.19 334 GLN A CA 1
ATOM 2673 C C . GLN A 1 334 ? -1.437 9.821 17.579 1.00 88.19 334 GLN A C 1
ATOM 2675 O O . GLN A 1 334 ? -1.847 10.125 18.701 1.00 88.19 334 GLN A O 1
ATOM 2680 N N . ILE A 1 335 ? -2.258 9.492 16.579 1.00 86.31 335 ILE A N 1
ATOM 2681 C CA . ILE A 1 335 ? -3.727 9.500 16.682 1.00 86.31 335 ILE A CA 1
ATOM 2682 C C . ILE A 1 335 ? -4.192 8.500 17.748 1.00 86.31 335 ILE A C 1
ATOM 2684 O O . ILE A 1 335 ? -4.943 8.856 18.657 1.00 86.31 335 ILE A O 1
ATOM 2688 N N . LEU A 1 336 ? -3.677 7.267 17.705 1.00 80.25 336 LEU A N 1
ATOM 2689 C CA . LEU A 1 336 ? -4.005 6.220 18.675 1.00 80.25 336 LEU A CA 1
ATOM 2690 C C . LEU A 1 336 ? -3.607 6.601 20.104 1.00 80.25 336 LEU A C 1
ATOM 2692 O O . LEU A 1 336 ? -4.285 6.198 21.050 1.00 80.25 336 LEU A O 1
ATOM 2696 N N . SER A 1 337 ? -2.524 7.365 20.287 1.00 86.69 337 SER A N 1
ATOM 2697 C CA . SER A 1 337 ? -2.125 7.826 21.620 1.00 86.69 337 SER A CA 1
ATOM 2698 C C . SER A 1 337 ? -3.183 8.745 22.242 1.00 86.69 337 SER A C 1
ATOM 2700 O O . SER A 1 337 ? -3.563 8.527 23.391 1.00 86.69 337 SER A O 1
ATOM 2702 N N . VAL A 1 338 ? -3.730 9.683 21.458 1.00 89.62 338 VAL A N 1
ATOM 2703 C CA . VAL A 1 338 ? -4.787 10.616 21.882 1.00 89.62 338 VAL A CA 1
ATOM 2704 C C . VAL A 1 338 ? -6.116 9.894 22.097 1.00 89.62 338 VAL A C 1
ATOM 2706 O O . VAL A 1 338 ? -6.812 10.148 23.085 1.00 89.62 338 VAL A O 1
ATOM 2709 N N . TRP A 1 339 ? -6.429 8.938 21.222 1.00 82.81 339 TRP A N 1
ATOM 2710 C CA . TRP A 1 339 ? -7.606 8.083 21.341 1.00 82.81 339 TRP A CA 1
ATOM 2711 C C . TRP A 1 339 ? -7.606 7.285 22.653 1.00 82.81 339 TRP A C 1
ATOM 2713 O O . TRP A 1 339 ? -8.558 7.342 23.428 1.00 82.81 339 TRP A O 1
ATOM 2723 N N . LYS A 1 340 ? -6.508 6.580 22.968 1.00 82.44 340 LYS A N 1
ATOM 2724 C CA . LYS A 1 340 ? -6.411 5.7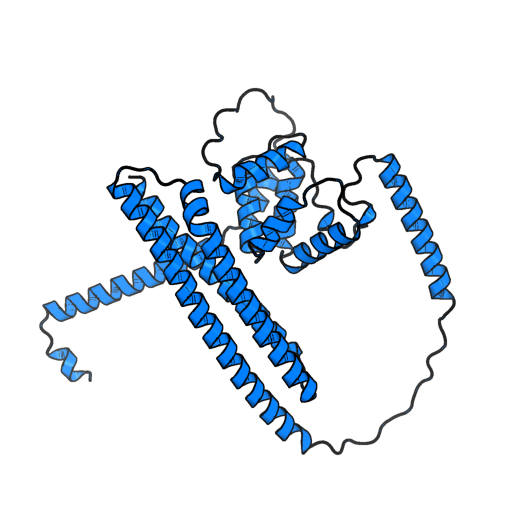22 24.166 1.00 82.44 340 LYS A CA 1
ATOM 2725 C C . LYS A 1 340 ? -6.436 6.504 25.470 1.00 82.44 340 LYS A C 1
ATOM 2727 O O . LYS A 1 340 ? -7.087 6.076 26.421 1.00 82.44 340 LYS A O 1
ATOM 2732 N N . THR A 1 341 ? -5.755 7.650 25.535 1.00 76.69 341 THR A N 1
ATOM 2733 C CA . THR A 1 341 ? -5.829 8.526 26.717 1.00 76.69 341 THR A CA 1
ATOM 2734 C C . THR A 1 341 ? -7.233 9.069 26.960 1.00 76.69 341 THR A C 1
ATOM 2736 O O . THR A 1 341 ? -7.501 9.594 28.040 1.00 76.69 341 THR A O 1
ATOM 2739 N N . SER A 1 342 ? -8.125 8.924 25.978 1.00 61.19 342 SER A N 1
ATOM 2740 C CA . SER A 1 342 ? -9.483 9.436 26.036 1.00 61.19 342 SER A CA 1
ATOM 2741 C C . SER A 1 342 ? -10.558 8.443 26.459 1.00 61.19 342 SER A C 1
ATOM 2743 O O . SER A 1 342 ? -11.668 8.865 26.763 1.00 61.19 342 SER A O 1
ATOM 2745 N N . SER A 1 343 ? -10.208 7.161 26.576 1.00 58.31 343 SER A N 1
ATOM 2746 C CA . SER A 1 343 ? -11.116 6.080 26.986 1.00 58.31 343 SER A CA 1
ATOM 2747 C C . SER A 1 343 ? -11.136 5.814 28.505 1.00 58.31 343 SER A C 1
ATOM 2749 O O . SER A 1 343 ? -11.748 4.842 28.946 1.00 58.31 343 SER A O 1
ATOM 2751 N N . LYS A 1 344 ? -10.444 6.635 29.302 1.00 52.44 344 LYS A N 1
ATOM 2752 C CA . LYS A 1 344 ? -10.563 6.686 30.769 1.00 52.44 344 LYS A CA 1
ATOM 2753 C C . LYS A 1 344 ? -11.314 7.943 31.159 1.00 52.44 344 LYS A C 1
ATOM 2755 O O . LYS A 1 344 ? -12.091 7.852 32.128 1.00 52.44 344 LYS A O 1
#

Sequence (344 aa):
MIQRWLRLKTWKKWTFGISGLIALIFLFLVIFFIYRVKTVDLDEIIAKHNVNTAANIEDDSDSKKDQDSNIPNLLEKPLEKANSLTDKQIDSEDAIDVAAILMNSGLSLKEMSYLTGNSTSDLTTEEKQKIRDLLLKKLSPKEIEALRSITSQYGKYLVILDPNYPIELVGVQDEKERERILKELEEKKLDQAKENASTAEPTQPVPSEKPPQKNAETNEQELLKKKLDAKYTEKFSNLQKNSQIEVDSLTEAVKDYIFKSREEGKEVTISDLQANFLSDITDAESKTDQQFEKILSEAQKEYEASSLDVSGLDTFKTQYEQSKNKARSTALSQILSVWKTSSK

Radius of gyration: 27.81 Å; chains: 1; bounding box: 65×60×79 Å

Organism: NCBI:txid557555

Foldseek 3Di:
DVVVVVPDDPVVVVVVVVVVVVVVVVVVVVVVLVVVLVPPPLVVLLVVLVVVVVVPPDDDDPDDDPDQPPAAPVLVVLQVVVCVVFPDRADSVLSVVLVSLCLLLLDDPVNVCLCSVPPDLDDDLVRLLVNLVVCLVRHDPSSLSSNQSRCVVRVDRPLSVPPPRRSVLPSDPDPVVSVVVVVVVVVVVVVVVVVVVVPDDDDDDDDDDDDDPDDPVVVVLVVLVVVLVVVLVVLLVVLLVVLLVLLVVLLVVLLVVCVVCVVVVHDDGSVNCCVVRVVSVNVSVVVSVVSLVVSLVVSVVSCVVSVHDSPVSVVSVVVVSVSVSVSVSVSVVSSVVSVVVSVD

pLDDT: mean 82.25, std 14.15, range [40.0, 97.69]